Protein AF-A0A961IFR0-F1 (afdb_monomer)

Radius of gyration: 20.64 Å; Cα contacts (8 Å, |Δi|>4): 364; chains: 1; bounding box: 46×39×55 Å

Nearest PDB structures (foldseek):
  3oj0-assembly1_A  TM=7.636E-01  e=9.133E-06  Thermoplasma volcanium GSS1
  6n7l-assembly2_H  TM=7.480E-01  e=1.174E-04  Elizabethkingia anophelis NUHP1
  2gug-assembly2_D  TM=7.572E-01  e=4.634E-03  Pseudomonas sp. 101
  1leh-assembly1_A  TM=4.949E-01  e=3.835E-04  Lysinibacillus sphaericus
  5b37-assembly2_F-3  TM=4.802E-01  e=4.082E-04  Nostoc punctiforme NIES-2108

Mean predicted aligned error: 9.38 Å

pLDDT: mean 84.34, std 12.78, range [28.91, 97.44]

Foldseek 3Di:
DFQQKKKWKDQDPVLDDPDDPQWQWADDPRMIITIHGNVSDPDDQCVCPPSTDMAGGVRNLVVLLCQCCQVPPPLRRDNVSVVSLVVCLPLVNADPDPCNVVSVVSNVVSNVVSVVCCVPPVPPPQQSALLNVVLVLCVVFQEEEEEDLDPSCVVNLVSCCPPNHQYEYEEQDVVSQVVCCVVRVHHYDYNVPDQQPGQEYEYDDPDDCVVRVVRHPPRHHYHYPDPDDPPPD

Structure (mmCIF, N/CA/C/O backbone):
data_AF-A0A961IFR0-F1
#
_entry.id   AF-A0A961IFR0-F1
#
loop_
_atom_site.group_PDB
_atom_site.id
_atom_site.type_symbol
_atom_site.label_atom_id
_atom_site.label_alt_id
_atom_site.label_comp_id
_atom_site.label_asym_id
_atom_site.label_entity_id
_atom_site.label_seq_id
_atom_site.pdbx_PDB_ins_code
_atom_site.Cartn_x
_atom_site.Cartn_y
_atom_site.Cartn_z
_atom_site.occupancy
_atom_site.B_iso_or_equiv
_atom_site.auth_seq_id
_atom_site.auth_comp_id
_atom_site.auth_asym_id
_atom_site.auth_atom_id
_atom_site.pdbx_PDB_model_num
ATOM 1 N N . MET A 1 1 ? 3.689 8.335 -26.885 1.00 72.38 1 MET A N 1
ATOM 2 C CA . MET A 1 1 ? 4.773 8.774 -25.976 1.00 72.38 1 MET A CA 1
ATOM 3 C C . MET A 1 1 ? 5.411 7.601 -25.229 1.00 72.38 1 MET A C 1
ATOM 5 O O . MET A 1 1 ? 6.625 7.501 -25.233 1.00 72.38 1 MET A O 1
ATOM 9 N N . TRP A 1 2 ? 4.636 6.662 -24.676 1.00 91.19 2 TRP A N 1
ATOM 10 C CA . TRP A 1 2 ? 5.169 5.571 -23.841 1.00 91.19 2 TRP A CA 1
ATOM 11 C C . TRP A 1 2 ? 5.383 4.232 -24.560 1.00 91.19 2 TRP A C 1
ATOM 13 O O . TRP A 1 2 ? 5.274 3.193 -23.929 1.00 91.19 2 TRP A O 1
ATOM 23 N N . SER A 1 3 ? 5.670 4.214 -25.867 1.00 89.75 3 SER A N 1
ATOM 24 C CA . SER A 1 3 ? 5.766 2.968 -26.660 1.00 89.75 3 SER A CA 1
ATOM 25 C C . SER A 1 3 ? 6.850 1.998 -26.178 1.00 89.75 3 SER A C 1
ATOM 27 O O . SER A 1 3 ? 6.682 0.794 -26.324 1.00 89.75 3 SER A O 1
ATOM 29 N N . ASN A 1 4 ? 7.919 2.516 -25.568 1.00 92.19 4 ASN A N 1
ATOM 30 C CA . ASN A 1 4 ? 9.031 1.718 -25.042 1.00 92.19 4 ASN A CA 1
ATOM 31 C C . ASN A 1 4 ? 8.902 1.407 -23.545 1.00 92.19 4 ASN A C 1
ATOM 33 O O . ASN A 1 4 ? 9.792 0.776 -22.985 1.00 92.19 4 ASN A O 1
ATOM 37 N N . LEU A 1 5 ? 7.832 1.860 -22.885 1.00 95.38 5 LEU A N 1
ATOM 38 C CA . LEU A 1 5 ? 7.621 1.594 -21.466 1.00 95.38 5 LEU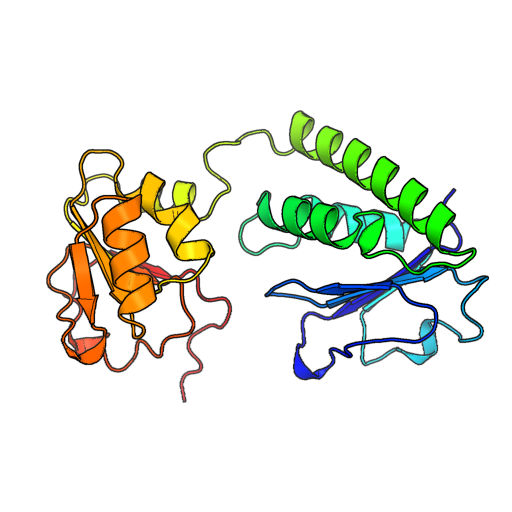 A CA 1
ATOM 39 C C . LEU A 1 5 ? 7.444 0.091 -21.247 1.00 95.38 5 LEU A C 1
ATOM 41 O O . LEU A 1 5 ? 6.673 -0.555 -21.956 1.00 95.38 5 LEU A O 1
ATOM 45 N N . VAL A 1 6 ? 8.124 -0.447 -20.245 1.00 95.69 6 VAL A N 1
ATOM 46 C CA . VAL A 1 6 ? 7.968 -1.832 -19.801 1.00 95.69 6 VAL A CA 1
ATOM 47 C C . VAL A 1 6 ? 7.603 -1.821 -18.329 1.00 95.69 6 VAL A C 1
ATOM 49 O O . VAL A 1 6 ? 8.242 -1.139 -17.530 1.00 95.69 6 VAL A O 1
ATOM 52 N N . VAL A 1 7 ? 6.590 -2.597 -17.969 1.00 96.62 7 VAL A N 1
ATOM 53 C CA . VAL A 1 7 ? 6.199 -2.829 -16.583 1.00 96.62 7 VAL A CA 1
ATOM 54 C C . VAL A 1 7 ? 6.175 -4.326 -16.337 1.00 96.62 7 VAL A C 1
ATOM 56 O O . VAL A 1 7 ? 5.464 -5.057 -17.025 1.00 96.62 7 VAL A O 1
ATOM 59 N N . LEU A 1 8 ? 6.950 -4.762 -15.349 1.00 95.38 8 LEU A N 1
ATOM 60 C CA . LEU A 1 8 ? 6.860 -6.107 -14.792 1.00 95.38 8 LEU A CA 1
ATOM 61 C C . LEU A 1 8 ? 6.091 -6.015 -13.478 1.00 95.38 8 LEU A C 1
ATOM 63 O O . LEU A 1 8 ? 6.411 -5.178 -12.631 1.00 95.38 8 LEU A O 1
ATOM 67 N N . HIS A 1 9 ? 5.079 -6.853 -13.316 1.00 95.19 9 HIS A N 1
ATOM 68 C CA . HIS A 1 9 ? 4.189 -6.844 -12.164 1.00 95.19 9 HIS A CA 1
ATOM 69 C C . HIS A 1 9 ? 4.056 -8.254 -11.592 1.00 95.19 9 HIS A C 1
ATOM 71 O O . HIS A 1 9 ? 3.911 -9.220 -12.336 1.00 95.19 9 HIS A O 1
ATOM 77 N N . THR A 1 10 ? 4.105 -8.374 -10.269 1.00 92.62 10 THR A N 1
ATOM 78 C CA . THR A 1 10 ? 3.731 -9.604 -9.567 1.00 92.62 10 THR A CA 1
ATOM 79 C C . THR A 1 10 ? 3.092 -9.268 -8.225 1.00 92.62 10 THR A C 1
ATOM 81 O O . THR A 1 10 ? 3.506 -8.318 -7.551 1.00 92.62 10 THR A O 1
ATOM 84 N N . GLU A 1 11 ? 2.083 -10.047 -7.851 1.00 88.94 11 GLU A N 1
ATOM 85 C CA . GLU A 1 11 ? 1.490 -10.047 -6.509 1.00 88.94 11 GLU A CA 1
ATOM 86 C C . GLU A 1 11 ? 2.123 -11.139 -5.624 1.00 88.94 11 GLU A C 1
ATOM 88 O O . GLU A 1 11 ? 2.024 -11.087 -4.401 1.00 88.94 11 GLU A O 1
ATOM 93 N N . ASP A 1 12 ? 2.876 -12.074 -6.219 1.00 84.50 12 ASP A N 1
ATOM 94 C CA . ASP A 1 12 ? 3.615 -13.102 -5.491 1.00 84.50 12 ASP A CA 1
ATOM 95 C C . ASP A 1 12 ? 4.907 -12.518 -4.895 1.00 84.50 12 ASP A C 1
ATOM 97 O O . ASP A 1 12 ? 5.885 -12.203 -5.586 1.00 84.50 12 ASP A O 1
ATOM 101 N N . LYS A 1 13 ? 4.927 -12.388 -3.567 1.00 78.31 13 LYS A N 1
ATOM 102 C CA . LYS A 1 13 ? 6.082 -11.872 -2.825 1.00 78.31 13 LYS A CA 1
ATOM 103 C C . LYS A 1 13 ? 7.311 -12.763 -2.915 1.00 78.31 13 LYS A C 1
ATOM 105 O O . LYS A 1 13 ? 8.416 -12.217 -2.906 1.00 78.31 13 LYS A O 1
ATOM 110 N N . SER A 1 14 ? 7.155 -14.076 -3.078 1.00 75.88 14 SER A N 1
ATOM 111 C CA . SER A 1 14 ? 8.287 -14.991 -3.277 1.00 75.88 14 SER A CA 1
ATOM 112 C C . SER A 1 14 ? 9.017 -14.712 -4.597 1.00 75.88 14 SER A C 1
ATOM 114 O O . SER A 1 14 ? 10.228 -14.900 -4.712 1.00 75.88 14 SER A O 1
ATOM 116 N N . GLN A 1 15 ? 8.296 -14.165 -5.577 1.00 77.00 15 GLN A N 1
ATOM 117 C CA . GLN A 1 15 ? 8.831 -13.793 -6.881 1.00 77.00 15 GLN A CA 1
ATOM 118 C C . GLN A 1 15 ? 9.413 -12.378 -6.905 1.00 77.00 15 GLN A C 1
ATOM 120 O O . GLN A 1 15 ? 10.069 -12.013 -7.885 1.00 77.00 15 GLN A O 1
ATOM 125 N N . SER A 1 16 ? 9.248 -11.590 -5.843 1.00 77.19 16 SER A N 1
ATOM 126 C CA . SER A 1 16 ? 9.824 -10.250 -5.765 1.00 77.19 16 SER A CA 1
ATOM 127 C C . SER A 1 16 ? 11.354 -10.280 -5.660 1.00 77.19 16 SER A C 1
ATOM 129 O O . SER A 1 16 ? 11.947 -11.103 -4.970 1.00 77.19 16 SER A O 1
ATOM 131 N N . VAL A 1 17 ? 12.010 -9.376 -6.384 1.00 78.56 17 VAL A N 1
ATOM 132 C CA . VAL A 1 17 ? 13.456 -9.113 -6.307 1.00 78.56 17 VAL A CA 1
ATOM 133 C C . VAL A 1 17 ? 13.670 -7.685 -5.807 1.00 78.56 17 VAL A C 1
ATOM 135 O O . VAL A 1 17 ? 12.925 -6.788 -6.197 1.00 78.56 17 VAL A O 1
ATOM 138 N N . GLY A 1 18 ? 14.669 -7.444 -4.956 1.00 77.06 18 GLY A N 1
ATOM 139 C CA . GLY A 1 18 ? 14.982 -6.087 -4.486 1.00 77.06 18 GLY A CA 1
ATOM 140 C C . GLY A 1 18 ? 15.341 -5.141 -5.637 1.00 77.06 18 GLY A C 1
ATOM 141 O O . GLY A 1 18 ? 14.668 -4.135 -5.851 1.00 77.06 18 GLY A O 1
ATOM 142 N N . GLU A 1 19 ? 16.348 -5.509 -6.427 1.00 82.88 19 GLU A N 1
ATOM 143 C CA . GLU A 1 19 ? 16.789 -4.745 -7.594 1.00 82.88 19 GLU A CA 1
ATOM 144 C C . GLU A 1 19 ? 16.796 -5.615 -8.847 1.00 82.88 19 GLU A C 1
ATOM 146 O O . GLU A 1 19 ? 17.193 -6.781 -8.819 1.00 82.88 19 GLU A O 1
ATOM 151 N N . LEU A 1 20 ? 16.364 -5.032 -9.963 1.00 85.88 20 LEU A N 1
ATOM 152 C CA . LEU A 1 20 ? 16.419 -5.663 -11.271 1.00 85.88 20 LEU A CA 1
ATOM 153 C C . LEU A 1 20 ? 17.171 -4.719 -12.221 1.00 85.88 20 LEU A C 1
ATOM 155 O O . LEU A 1 20 ? 16.694 -3.606 -12.445 1.00 85.88 20 LEU A O 1
ATOM 159 N N . PRO A 1 21 ? 18.336 -5.115 -12.770 1.00 83.88 21 PRO A N 1
ATOM 160 C CA . PRO A 1 21 ? 19.143 -4.233 -13.610 1.00 83.88 21 PRO A CA 1
ATOM 161 C C . PRO A 1 21 ? 18.346 -3.649 -14.781 1.00 83.88 21 PRO A C 1
ATOM 163 O O . PRO A 1 21 ? 17.689 -4.389 -15.512 1.00 83.88 21 PRO A O 1
ATOM 166 N N . GLY A 1 22 ? 18.408 -2.325 -14.949 1.00 85.88 22 GLY A N 1
ATOM 167 C CA . GLY A 1 22 ? 17.646 -1.589 -15.969 1.00 85.88 22 GLY A CA 1
ATOM 168 C C . GLY A 1 22 ? 16.206 -1.237 -15.570 1.00 85.88 22 GLY A C 1
ATOM 169 O O . GLY A 1 22 ? 15.515 -0.522 -16.293 1.00 85.88 22 GLY A O 1
ATOM 170 N N . TYR A 1 23 ? 15.742 -1.677 -14.399 1.00 91.38 23 TYR A N 1
ATOM 171 C CA . TYR A 1 23 ? 14.401 -1.376 -13.915 1.00 91.38 23 TYR A CA 1
ATOM 172 C C . TYR A 1 23 ? 14.424 -0.600 -12.604 1.00 91.38 23 TYR A C 1
ATOM 174 O O . TYR A 1 23 ? 15.201 -0.863 -11.689 1.00 91.38 23 TYR A O 1
ATOM 182 N N . PHE A 1 24 ? 13.480 0.324 -12.489 1.00 93.56 24 PHE A N 1
ATOM 183 C CA . PHE A 1 24 ? 13.162 1.010 -11.256 1.00 93.56 24 PHE A CA 1
ATOM 184 C C . PHE A 1 24 ? 12.094 0.230 -10.487 1.00 93.56 24 PHE A C 1
ATOM 186 O O . PHE A 1 24 ? 10.960 0.089 -10.948 1.00 93.56 24 PHE A O 1
ATOM 193 N N . ALA A 1 25 ? 12.462 -0.296 -9.319 1.00 93.50 25 ALA A N 1
ATOM 194 C CA . ALA A 1 25 ? 11.561 -1.077 -8.482 1.00 93.50 25 ALA A CA 1
ATOM 195 C C . ALA A 1 25 ? 10.696 -0.175 -7.591 1.00 93.50 25 ALA A C 1
ATOM 197 O O . ALA A 1 25 ? 11.203 0.722 -6.911 1.00 93.50 25 ALA A O 1
ATOM 198 N N . TRP A 1 26 ? 9.402 -0.468 -7.533 1.00 93.75 26 TRP A N 1
ATOM 199 C CA . TRP A 1 26 ? 8.438 0.086 -6.594 1.00 93.75 26 TRP A CA 1
ATOM 200 C C . TRP A 1 26 ? 7.612 -1.051 -5.990 1.00 93.75 26 TRP A C 1
ATOM 202 O O . TRP A 1 26 ? 7.035 -1.872 -6.699 1.00 93.75 26 TRP A O 1
ATOM 212 N N . GLN A 1 27 ? 7.568 -1.108 -4.663 1.00 89.69 27 GLN A N 1
ATOM 213 C CA . GLN A 1 27 ? 6.889 -2.165 -3.924 1.00 89.69 27 GLN A CA 1
ATOM 214 C C . GLN A 1 27 ? 5.818 -1.566 -3.014 1.00 89.69 27 GLN A C 1
ATOM 216 O O . GLN A 1 27 ? 5.978 -0.471 -2.475 1.00 89.69 27 GLN A O 1
ATOM 221 N N . THR A 1 28 ? 4.734 -2.313 -2.846 1.00 85.44 28 THR A N 1
ATOM 222 C CA . THR A 1 28 ? 3.664 -2.056 -1.868 1.00 85.44 28 THR A CA 1
ATOM 223 C C . THR A 1 28 ? 3.483 -3.306 -1.003 1.00 85.44 28 THR A C 1
ATOM 225 O O . THR A 1 28 ? 4.205 -4.283 -1.199 1.00 85.44 28 THR A O 1
ATOM 228 N N . CYS A 1 29 ? 2.516 -3.340 -0.085 1.00 75.75 29 CYS A N 1
ATOM 229 C CA . CYS A 1 29 ? 2.182 -4.568 0.648 1.00 75.75 29 CYS A CA 1
ATOM 230 C C . CYS A 1 29 ? 1.718 -5.699 -0.283 1.00 75.75 29 CYS A C 1
ATOM 232 O O . CYS A 1 29 ? 2.212 -6.812 -0.154 1.00 75.75 29 CYS A O 1
ATOM 234 N N . MET A 1 30 ? 0.907 -5.391 -1.297 1.00 78.31 30 MET A N 1
ATOM 235 C CA . MET A 1 30 ? 0.289 -6.403 -2.162 1.00 78.31 30 MET A CA 1
ATOM 236 C C . MET A 1 30 ? 1.146 -6.844 -3.351 1.00 78.31 30 MET A C 1
ATOM 238 O O . MET A 1 30 ? 0.946 -7.921 -3.893 1.00 78.31 30 MET A O 1
ATOM 242 N N . ARG A 1 31 ? 2.047 -5.984 -3.839 1.00 88.94 31 ARG A N 1
ATOM 243 C CA . ARG A 1 31 ? 2.678 -6.201 -5.153 1.00 88.94 31 ARG A CA 1
ATOM 244 C C . ARG A 1 31 ? 4.075 -5.621 -5.264 1.00 88.94 31 ARG A C 1
ATOM 246 O O . ARG A 1 31 ? 4.460 -4.745 -4.482 1.00 88.94 31 ARG A O 1
ATOM 253 N N . SER A 1 32 ? 4.784 -6.079 -6.282 1.00 93.50 32 SER A N 1
ATOM 254 C CA . SER A 1 32 ? 6.051 -5.525 -6.745 1.00 93.50 32 SER A CA 1
ATOM 255 C C . SER A 1 32 ? 5.919 -5.120 -8.208 1.00 93.50 32 SER A C 1
ATOM 257 O O . SER A 1 32 ? 5.425 -5.884 -9.038 1.00 93.50 32 SER A O 1
ATOM 259 N N . VAL A 1 33 ? 6.339 -3.894 -8.509 1.00 95.62 33 VAL A N 1
ATOM 260 C CA . VAL A 1 33 ? 6.262 -3.271 -9.829 1.00 95.62 33 VAL A CA 1
ATOM 261 C C . VAL A 1 33 ? 7.663 -2.836 -10.239 1.00 95.62 33 VAL A C 1
ATOM 263 O O . VAL A 1 33 ? 8.336 -2.120 -9.500 1.00 95.62 33 VAL A O 1
ATOM 266 N N . TYR A 1 34 ? 8.093 -3.229 -11.430 1.00 95.00 34 TYR A N 1
ATOM 267 C CA . TYR A 1 34 ? 9.380 -2.844 -12.001 1.00 95.00 34 TYR A CA 1
ATOM 268 C C . TYR A 1 34 ? 9.129 -2.056 -13.274 1.00 95.00 34 TYR A C 1
ATOM 270 O O . TYR A 1 34 ? 8.526 -2.568 -14.215 1.00 95.00 34 TYR A O 1
ATOM 278 N N . VAL A 1 35 ? 9.585 -0.810 -13.295 1.00 95.31 35 VAL A N 1
ATOM 279 C CA . VAL A 1 35 ? 9.386 0.123 -14.404 1.00 95.31 35 VAL A CA 1
ATOM 280 C C . VAL A 1 35 ? 10.683 0.241 -15.189 1.00 95.31 35 VAL A C 1
ATOM 282 O O . VAL A 1 35 ? 11.716 0.577 -14.621 1.00 95.31 35 VAL A O 1
ATOM 285 N N . GLY A 1 36 ? 10.636 -0.035 -16.486 1.00 93.38 36 GLY A N 1
ATOM 286 C CA . GLY A 1 36 ? 11.793 -0.022 -17.377 1.00 93.38 36 GLY A CA 1
ATOM 287 C C . GLY A 1 36 ? 11.497 0.664 -18.708 1.00 93.38 36 GLY A C 1
ATOM 288 O O . GLY A 1 36 ? 10.348 0.975 -19.027 1.00 93.38 36 GLY A O 1
ATOM 289 N N . ASP A 1 37 ? 12.544 0.853 -19.504 1.00 91.38 37 ASP A N 1
ATOM 290 C CA . ASP A 1 37 ? 12.449 1.289 -20.898 1.00 91.38 37 ASP A CA 1
ATOM 291 C C . ASP A 1 37 ? 13.131 0.246 -21.790 1.00 91.38 37 ASP A C 1
ATOM 293 O O . ASP A 1 37 ? 14.306 -0.068 -21.601 1.00 91.38 37 ASP A O 1
ATOM 297 N N . ALA A 1 38 ? 12.406 -0.287 -22.773 1.00 89.38 38 ALA A N 1
ATOM 298 C CA . ALA A 1 38 ? 12.889 -1.331 -23.676 1.00 89.38 38 ALA A CA 1
ATOM 299 C C . ALA A 1 38 ? 14.146 -0.932 -24.471 1.00 89.38 38 ALA A C 1
ATOM 301 O O . ALA A 1 38 ? 14.865 -1.803 -24.943 1.00 89.38 38 ALA A O 1
ATOM 302 N N . ARG A 1 39 ? 14.429 0.369 -24.624 1.00 86.44 39 ARG A N 1
ATOM 303 C CA . ARG A 1 39 ? 15.643 0.866 -25.297 1.00 86.44 39 ARG A CA 1
ATOM 304 C C . ARG A 1 39 ? 16.868 0.842 -24.390 1.00 86.44 39 ARG A C 1
ATOM 306 O O . ARG A 1 39 ? 17.989 0.803 -24.883 1.00 86.44 39 ARG A O 1
ATOM 313 N N . LEU A 1 40 ? 16.647 0.949 -23.082 1.00 81.94 40 LEU A N 1
ATOM 314 C CA . LEU A 1 40 ? 17.700 0.957 -22.065 1.00 81.94 40 LEU A CA 1
ATOM 315 C C . LEU A 1 40 ? 17.962 -0.454 -21.534 1.00 81.94 40 LEU A C 1
ATOM 317 O O . LEU A 1 40 ? 19.064 -0.769 -21.091 1.00 81.94 40 LEU A O 1
ATOM 321 N N . ASN A 1 41 ? 16.950 -1.313 -21.616 1.00 73.50 41 ASN A N 1
ATOM 322 C CA . ASN A 1 41 ? 17.026 -2.689 -21.172 1.00 73.50 41 ASN A CA 1
ATOM 323 C C . ASN A 1 41 ? 17.581 -3.556 -22.299 1.00 73.50 41 ASN A C 1
ATOM 325 O O . ASN A 1 41 ? 16.881 -3.880 -23.249 1.00 73.50 41 ASN A O 1
ATOM 329 N N . GLY A 1 42 ? 18.833 -3.997 -22.165 1.00 69.06 42 GLY A N 1
ATOM 330 C CA . GLY A 1 42 ? 19.457 -4.956 -23.090 1.00 69.06 42 GLY A CA 1
ATOM 331 C C . GLY A 1 42 ? 18.879 -6.379 -23.028 1.00 69.06 42 GLY A C 1
ATOM 332 O O . GLY A 1 42 ? 19.484 -7.301 -23.564 1.00 69.06 42 GLY A O 1
ATOM 333 N N . LYS A 1 43 ? 17.749 -6.577 -22.339 1.00 73.81 43 LYS A N 1
ATOM 334 C CA . LYS A 1 43 ? 17.058 -7.862 -22.177 1.00 73.81 43 LYS A CA 1
ATOM 335 C C . LYS A 1 43 ? 15.671 -7.789 -22.786 1.00 73.81 43 LYS A C 1
ATOM 337 O O . LYS A 1 43 ? 15.007 -6.753 -22.703 1.00 73.81 43 LYS A O 1
ATOM 342 N N . ASN A 1 44 ? 15.212 -8.905 -23.341 1.00 82.94 44 ASN A N 1
ATOM 343 C CA . ASN A 1 44 ? 13.852 -8.994 -23.833 1.00 82.94 44 ASN A CA 1
ATOM 344 C C . ASN A 1 44 ? 12.907 -9.053 -22.616 1.00 82.94 44 ASN A C 1
ATOM 346 O O . ASN A 1 44 ? 13.081 -9.915 -21.756 1.00 82.94 44 ASN A O 1
ATOM 350 N N . PRO A 1 45 ? 11.895 -8.174 -22.497 1.00 83.25 45 PRO A N 1
ATOM 351 C CA . PRO A 1 45 ? 10.969 -8.216 -21.366 1.00 83.25 45 PRO A CA 1
ATOM 352 C C . PRO A 1 45 ? 10.257 -9.570 -21.221 1.00 83.25 45 PRO A C 1
ATOM 354 O O . PRO A 1 45 ? 9.868 -9.934 -20.114 1.00 83.25 45 PRO A O 1
ATOM 357 N N . TYR A 1 46 ? 10.127 -10.342 -22.304 1.00 85.56 46 TYR A N 1
ATOM 358 C CA . TYR A 1 46 ? 9.552 -11.688 -22.283 1.00 85.56 46 TYR A CA 1
ATOM 359 C C . TYR A 1 46 ? 10.453 -12.759 -21.655 1.00 85.56 46 TYR A C 1
ATOM 361 O O . TYR A 1 46 ? 9.950 -13.834 -21.339 1.00 85.56 46 TYR A O 1
ATOM 369 N N . ASP A 1 47 ? 11.723 -12.460 -21.367 1.00 86.44 47 ASP A N 1
ATOM 370 C CA . ASP A 1 47 ? 12.615 -13.349 -20.604 1.00 86.44 47 ASP A CA 1
ATOM 371 C C . ASP A 1 47 ? 12.124 -13.545 -19.157 1.00 86.44 47 ASP A C 1
ATOM 373 O O . ASP A 1 47 ? 12.483 -14.502 -18.478 1.00 86.44 47 ASP A O 1
ATOM 377 N N . PHE A 1 48 ? 11.266 -12.639 -18.685 1.00 85.69 48 PHE A N 1
ATOM 378 C CA . PHE A 1 48 ? 10.653 -12.660 -17.359 1.00 85.69 48 PHE A CA 1
ATOM 379 C C . PHE A 1 48 ? 9.307 -13.403 -17.316 1.00 85.69 48 PHE A C 1
ATOM 381 O O . PHE A 1 48 ? 8.645 -13.444 -16.271 1.00 85.69 48 PHE A O 1
ATOM 388 N N . LYS A 1 49 ? 8.876 -13.979 -18.445 1.00 84.88 49 LYS A N 1
ATOM 389 C CA . LYS A 1 49 ? 7.589 -14.667 -18.565 1.00 84.88 49 LYS A CA 1
ATOM 390 C C . LYS A 1 49 ? 7.540 -15.875 -17.626 1.00 84.88 49 LYS A C 1
ATOM 392 O O . LYS A 1 49 ? 8.489 -16.642 -17.531 1.00 84.88 49 LYS A O 1
ATOM 397 N N . GLY A 1 50 ? 6.416 -16.034 -16.929 1.00 84.06 50 GLY A N 1
ATOM 398 C CA . GLY A 1 50 ? 6.217 -17.083 -15.921 1.00 84.06 50 GLY A CA 1
ATOM 399 C C . GLY A 1 50 ? 6.548 -16.649 -14.490 1.00 84.06 50 GLY A C 1
ATOM 400 O O . GLY A 1 50 ? 6.052 -17.267 -13.558 1.00 84.06 50 GLY A O 1
ATOM 401 N N . ARG A 1 51 ? 7.307 -15.557 -14.313 1.00 86.94 51 ARG A N 1
ATOM 402 C CA . ARG A 1 51 ? 7.553 -14.920 -13.006 1.00 86.94 51 ARG A CA 1
ATOM 403 C C . ARG A 1 51 ? 6.853 -13.569 -12.854 1.00 86.94 51 ARG A C 1
ATOM 405 O O . ARG A 1 51 ? 6.606 -13.106 -11.750 1.00 86.94 51 ARG A O 1
ATOM 412 N N . PHE A 1 52 ? 6.572 -12.893 -13.959 1.00 92.56 52 PHE A N 1
ATOM 413 C CA . PHE A 1 52 ? 5.914 -11.595 -13.924 1.00 92.56 52 PHE A CA 1
ATOM 414 C C . PHE A 1 52 ? 4.834 -11.513 -14.993 1.00 92.56 52 PHE A C 1
ATOM 416 O O . PHE A 1 52 ? 4.977 -12.050 -16.096 1.00 92.56 52 PHE A O 1
ATOM 423 N N . GLU A 1 53 ? 3.778 -10.774 -14.680 1.00 94.44 53 GLU A N 1
ATOM 424 C CA . GLU A 1 53 ? 2.933 -10.172 -15.696 1.00 94.44 53 GLU A CA 1
ATOM 425 C C . GLU A 1 53 ? 3.728 -9.070 -16.394 1.00 94.44 53 GLU A C 1
ATOM 427 O O . GLU A 1 53 ? 4.307 -8.193 -15.747 1.00 94.44 53 GLU A O 1
ATOM 432 N N . ILE A 1 54 ? 3.757 -9.120 -17.722 1.00 95.56 54 ILE A N 1
ATOM 433 C CA . ILE A 1 54 ? 4.541 -8.200 -18.539 1.00 95.56 54 ILE A CA 1
ATOM 434 C C . ILE A 1 54 ? 3.584 -7.307 -19.310 1.00 95.56 54 ILE A C 1
ATOM 436 O O . ILE A 1 54 ? 2.766 -7.780 -20.099 1.00 95.56 54 ILE A O 1
ATOM 440 N N . TYR A 1 55 ? 3.738 -6.003 -19.122 1.00 96.25 55 TYR A N 1
ATOM 441 C CA . TYR A 1 55 ? 3.026 -4.988 -19.876 1.00 96.25 55 TYR A CA 1
ATOM 442 C C . TYR A 1 55 ? 4.033 -4.135 -20.638 1.00 96.25 55 TYR A C 1
ATOM 444 O O . TYR A 1 55 ? 5.066 -3.737 -20.096 1.00 96.25 55 TYR A O 1
ATOM 452 N N . THR A 1 56 ? 3.723 -3.814 -21.892 1.00 95.50 56 THR A N 1
ATOM 453 C CA . THR A 1 56 ? 4.579 -2.982 -22.745 1.00 95.50 56 THR A CA 1
ATOM 454 C C . THR A 1 56 ? 3.803 -1.824 -23.354 1.00 95.50 56 THR A C 1
ATOM 456 O O . THR A 1 56 ? 2.589 -1.896 -23.567 1.00 95.50 56 THR A O 1
ATOM 459 N N . GLY A 1 57 ? 4.504 -0.745 -23.675 1.00 95.44 57 GLY A N 1
ATOM 460 C CA . GLY A 1 57 ? 3.945 0.379 -24.399 1.00 95.44 57 GLY A CA 1
ATOM 461 C C . GLY A 1 57 ? 2.793 1.054 -23.651 1.00 95.44 57 GLY A C 1
ATOM 462 O O . GLY A 1 57 ? 2.834 1.304 -22.446 1.00 95.44 57 GLY A O 1
ATOM 463 N N . TYR A 1 58 ? 1.704 1.296 -24.380 1.00 95.00 58 TYR A N 1
ATOM 464 C CA . TYR A 1 58 ? 0.480 1.852 -23.807 1.00 95.00 58 TYR A CA 1
ATOM 465 C C . TYR A 1 58 ? -0.154 0.941 -22.743 1.00 95.00 58 TYR A C 1
ATOM 467 O O . TYR A 1 58 ? -0.685 1.440 -21.753 1.00 95.00 58 TYR A O 1
ATOM 475 N N . ALA A 1 59 ? -0.057 -0.385 -22.894 1.00 96.50 59 ALA A N 1
ATOM 476 C CA . ALA A 1 59 ? -0.585 -1.317 -21.900 1.00 96.50 59 ALA A CA 1
ATOM 477 C C . ALA A 1 59 ? 0.161 -1.200 -20.562 1.00 96.50 59 ALA A C 1
ATOM 479 O O . ALA A 1 59 ? -0.466 -1.300 -19.512 1.00 96.50 59 ALA A O 1
ATOM 480 N N . ALA A 1 60 ? 1.469 -0.919 -20.595 1.00 97.38 60 ALA A N 1
ATOM 481 C CA . ALA A 1 60 ? 2.265 -0.660 -19.396 1.00 97.38 60 ALA A CA 1
ATOM 482 C C . ALA A 1 60 ? 1.823 0.621 -18.686 1.00 97.38 60 ALA A C 1
ATOM 484 O O . ALA A 1 60 ? 1.621 0.632 -17.473 1.00 97.38 60 ALA A O 1
ATOM 485 N N . TYR A 1 61 ? 1.607 1.688 -19.457 1.00 97.44 61 TYR A N 1
ATOM 486 C CA . TYR A 1 61 ? 1.130 2.959 -18.921 1.00 97.44 61 TYR A CA 1
ATOM 487 C C . TYR A 1 61 ? -0.251 2.808 -18.272 1.00 97.44 61 TYR A C 1
ATOM 489 O O . TYR A 1 61 ? -0.468 3.244 -17.141 1.00 97.44 61 TYR A O 1
ATOM 497 N N . ARG A 1 62 ? -1.167 2.115 -18.960 1.00 96.44 62 ARG A N 1
ATOM 498 C CA . ARG A 1 62 ? -2.501 1.801 -18.442 1.00 96.44 62 ARG A CA 1
ATOM 499 C C . ARG A 1 62 ? -2.427 0.963 -17.165 1.00 96.44 62 ARG A C 1
ATOM 501 O O . ARG A 1 62 ? -3.091 1.307 -16.197 1.00 96.44 62 ARG A O 1
ATOM 508 N N . ALA A 1 63 ? -1.598 -0.082 -17.133 1.00 96.62 63 ALA A N 1
ATOM 509 C CA . ALA A 1 63 ? -1.426 -0.916 -15.945 1.00 96.62 63 ALA A CA 1
ATOM 510 C C . ALA A 1 63 ? -0.949 -0.092 -14.737 1.00 96.62 63 ALA A C 1
ATOM 512 O O . ALA A 1 63 ? -1.496 -0.235 -13.645 1.00 96.62 63 ALA A O 1
ATOM 513 N N . LEU A 1 64 ? 0.002 0.831 -14.929 1.00 97.31 64 LEU A N 1
ATOM 514 C CA . LEU A 1 64 ? 0.421 1.748 -13.865 1.00 97.31 64 LEU A CA 1
ATOM 515 C C . LEU A 1 64 ? -0.730 2.638 -13.400 1.00 97.31 64 LEU A C 1
ATOM 517 O O . LEU A 1 64 ? -0.937 2.737 -12.194 1.00 97.31 64 LEU A O 1
ATOM 521 N N . LEU A 1 65 ? -1.504 3.233 -14.315 1.00 96.44 65 LEU A N 1
ATOM 522 C CA . LEU A 1 65 ? -2.685 4.025 -13.956 1.00 96.44 65 LEU A CA 1
ATOM 523 C C . LEU A 1 65 ? -3.704 3.214 -13.155 1.00 96.44 65 LEU A C 1
ATOM 525 O O . LEU A 1 65 ? -4.196 3.698 -12.138 1.00 96.44 65 LEU A O 1
ATOM 529 N N . GLU A 1 66 ? -4.002 1.985 -13.574 1.00 94.38 66 GLU A N 1
ATOM 530 C CA . GLU A 1 66 ? -4.919 1.084 -12.870 1.00 94.38 66 GLU A CA 1
ATOM 531 C C . GLU A 1 66 ? -4.436 0.773 -11.446 1.00 94.38 66 GLU A C 1
ATOM 533 O O . GLU A 1 66 ? -5.231 0.779 -10.504 1.00 94.38 66 GLU A O 1
ATOM 538 N N . ILE A 1 67 ? -3.129 0.572 -11.264 1.00 94.31 67 ILE A N 1
ATOM 539 C CA . ILE A 1 67 ? -2.529 0.354 -9.946 1.00 94.31 67 ILE A CA 1
ATOM 540 C C . ILE A 1 67 ? -2.605 1.635 -9.102 1.00 94.31 67 ILE A C 1
ATOM 542 O O . ILE A 1 67 ? -3.195 1.623 -8.024 1.00 94.31 67 ILE A O 1
ATOM 546 N N . ILE A 1 68 ? -2.050 2.758 -9.570 1.00 94.62 68 ILE A N 1
ATOM 547 C CA . ILE A 1 68 ? -1.923 3.979 -8.750 1.00 94.62 68 ILE A CA 1
ATOM 548 C C . ILE A 1 68 ? -3.257 4.683 -8.489 1.00 94.62 68 ILE A C 1
ATOM 550 O O . ILE A 1 68 ? -3.353 5.489 -7.566 1.00 94.62 68 ILE A O 1
ATOM 554 N N . SER A 1 69 ? -4.285 4.421 -9.295 1.00 91.06 69 SER A N 1
ATOM 555 C CA . SER A 1 69 ? -5.645 4.908 -9.037 1.00 91.06 69 SER A CA 1
ATOM 556 C C . SER A 1 69 ? -6.389 4.074 -7.991 1.00 91.06 69 SER A C 1
ATOM 558 O O . SER A 1 69 ? -7.451 4.503 -7.538 1.00 91.06 69 SER A O 1
ATOM 560 N N . GLY A 1 70 ? -5.826 2.933 -7.577 1.00 88.31 70 GLY A N 1
ATOM 561 C CA . GLY A 1 70 ? -6.438 1.997 -6.640 1.00 88.31 70 GLY A CA 1
ATOM 562 C C . GLY A 1 70 ? -7.470 1.073 -7.290 1.00 88.31 70 GLY A C 1
ATOM 563 O O . GLY A 1 70 ? -8.250 0.451 -6.577 1.00 88.31 70 GLY A O 1
ATOM 564 N N . MET A 1 71 ? -7.524 0.972 -8.625 1.00 88.75 71 MET A N 1
ATOM 565 C CA . MET A 1 71 ? -8.472 0.076 -9.310 1.00 88.75 71 MET A CA 1
ATOM 566 C C . MET A 1 71 ? -8.078 -1.397 -9.187 1.00 88.75 71 MET A C 1
ATOM 568 O O . MET A 1 71 ? -8.944 -2.263 -9.226 1.00 88.75 71 MET A O 1
ATOM 572 N N . ARG A 1 72 ? -6.783 -1.682 -9.004 1.00 86.56 72 ARG A N 1
ATOM 573 C CA . ARG A 1 72 ? -6.272 -3.036 -8.725 1.00 86.56 72 ARG A CA 1
ATOM 574 C C . ARG A 1 72 ? -6.082 -3.328 -7.234 1.00 86.56 72 ARG A C 1
ATOM 576 O O . ARG A 1 72 ? -5.483 -4.338 -6.881 1.00 86.56 72 ARG A O 1
ATOM 583 N N . SER A 1 73 ? -6.551 -2.446 -6.359 1.00 82.31 73 SER A N 1
ATOM 584 C CA . SER A 1 73 ? -6.496 -2.634 -4.909 1.00 82.31 73 SER A CA 1
ATOM 585 C C . SER A 1 73 ? -7.704 -3.410 -4.397 1.00 82.31 73 SER A C 1
ATOM 587 O O . SER A 1 73 ? -8.792 -3.299 -4.960 1.00 82.31 73 SER A O 1
ATOM 589 N N . ARG A 1 74 ? -7.547 -4.134 -3.278 1.00 76.38 74 ARG A N 1
ATOM 590 C CA . ARG A 1 74 ? -8.684 -4.775 -2.588 1.00 76.38 74 ARG A CA 1
ATOM 591 C C . ARG A 1 74 ? -9.741 -3.759 -2.183 1.00 76.38 74 ARG A C 1
ATOM 593 O O . ARG A 1 74 ? -10.934 -3.981 -2.377 1.00 76.38 74 ARG A O 1
ATOM 600 N N . LEU A 1 75 ? -9.292 -2.622 -1.653 1.00 77.69 75 LEU A N 1
ATOM 601 C CA . LEU A 1 75 ? -10.149 -1.468 -1.474 1.00 77.69 75 LEU A CA 1
ATOM 602 C C . LEU A 1 75 ? -10.130 -0.621 -2.744 1.00 77.69 75 LEU A C 1
ATOM 604 O O . LEU A 1 75 ? -9.220 0.180 -2.970 1.00 77.69 75 LEU A O 1
ATOM 608 N N . PHE A 1 76 ? -11.156 -0.817 -3.568 1.00 79.44 76 PHE A N 1
ATOM 609 C CA . PHE A 1 76 ? -11.294 -0.114 -4.833 1.00 79.44 76 PHE A CA 1
ATOM 610 C C . PHE A 1 76 ? -11.240 1.409 -4.638 1.00 79.44 76 PHE A C 1
ATOM 612 O O . PHE A 1 76 ? -12.032 1.988 -3.888 1.00 79.44 76 PHE A O 1
ATOM 619 N N . GLY A 1 77 ? -10.307 2.056 -5.335 1.00 76.06 77 GLY A N 1
ATOM 620 C CA . GLY A 1 77 ? -10.129 3.506 -5.309 1.00 76.06 77 GLY A CA 1
ATOM 621 C C . GLY A 1 77 ? -9.347 4.043 -4.105 1.00 76.06 77 GLY A C 1
ATOM 622 O O . GLY A 1 77 ? -9.354 5.261 -3.882 1.00 76.06 77 GLY A O 1
ATOM 623 N N . GLU A 1 78 ? -8.642 3.198 -3.345 1.00 81.25 78 GLU A N 1
ATOM 624 C CA . GLU A 1 78 ? -7.820 3.669 -2.226 1.00 81.25 78 GLU A CA 1
ATOM 625 C C . GLU A 1 78 ? -6.755 4.697 -2.653 1.00 81.25 78 GLU A C 1
ATOM 627 O O . GLU A 1 78 ? -6.244 4.698 -3.774 1.00 81.25 78 GLU A O 1
ATOM 632 N N . THR A 1 79 ? -6.419 5.618 -1.748 1.00 82.31 79 THR A N 1
ATOM 633 C CA . THR A 1 79 ? -5.438 6.688 -2.006 1.00 82.31 79 THR A CA 1
ATOM 634 C C . THR A 1 79 ? -4.011 6.310 -1.637 1.00 82.31 79 THR A C 1
ATOM 636 O O . THR A 1 79 ? -3.077 7.027 -1.997 1.00 82.31 79 THR A O 1
ATOM 639 N N . GLU A 1 80 ? -3.838 5.228 -0.881 1.00 83.81 80 GLU A N 1
ATOM 640 C CA . GLU A 1 80 ? -2.555 4.867 -0.288 1.00 83.81 80 GLU A CA 1
ATOM 641 C C . GLU A 1 80 ? -1.520 4.492 -1.346 1.00 83.81 80 GLU A C 1
ATOM 643 O O . GLU A 1 80 ? -0.379 4.949 -1.296 1.00 83.81 80 GLU A O 1
ATOM 648 N N . VAL A 1 81 ? -1.945 3.742 -2.360 1.00 89.00 81 VAL A N 1
ATOM 649 C CA . VAL A 1 81 ? -1.073 3.315 -3.456 1.00 89.00 81 VAL A CA 1
ATOM 650 C C . VAL A 1 81 ? -0.494 4.522 -4.203 1.00 89.00 81 VAL A C 1
ATOM 652 O O . VAL A 1 81 ? 0.701 4.550 -4.493 1.00 89.00 81 VAL A O 1
ATOM 655 N N . LEU A 1 82 ? -1.293 5.572 -4.440 1.00 91.25 82 LEU A N 1
ATOM 656 C CA . LEU A 1 82 ? -0.804 6.819 -5.041 1.00 91.25 82 LEU A CA 1
ATOM 657 C C . LEU A 1 82 ? 0.216 7.537 -4.146 1.00 91.25 82 LEU A C 1
ATOM 659 O O . LEU A 1 82 ? 1.169 8.128 -4.656 1.00 91.25 82 LEU A O 1
ATOM 663 N N . ALA A 1 83 ? 0.009 7.535 -2.827 1.00 89.44 83 ALA A N 1
ATOM 664 C CA . ALA A 1 83 ? 0.938 8.158 -1.887 1.00 89.44 83 ALA A CA 1
ATOM 665 C C . ALA A 1 83 ? 2.290 7.427 -1.881 1.00 89.44 83 ALA A C 1
ATOM 667 O O . ALA A 1 83 ? 3.329 8.069 -2.024 1.00 89.44 83 ALA A O 1
ATOM 668 N N . GLN A 1 84 ? 2.268 6.093 -1.822 1.00 90.69 84 GLN A N 1
ATOM 669 C CA . GLN A 1 84 ? 3.467 5.251 -1.896 1.00 90.69 84 GLN A CA 1
ATOM 670 C C . GLN A 1 84 ? 4.198 5.408 -3.234 1.00 90.69 84 GLN A C 1
ATOM 672 O O . GLN A 1 84 ? 5.425 5.488 -3.259 1.00 90.69 84 GLN A O 1
ATOM 677 N N . PHE A 1 85 ? 3.454 5.507 -4.340 1.00 94.75 85 PHE A N 1
ATOM 678 C CA . PHE A 1 85 ? 4.019 5.770 -5.663 1.00 94.75 85 PHE A CA 1
ATOM 679 C C . PHE A 1 85 ? 4.784 7.099 -5.698 1.00 94.75 85 PHE A C 1
ATOM 681 O O . PHE A 1 85 ? 5.957 7.126 -6.062 1.00 94.75 85 PHE A O 1
ATOM 688 N N . LYS A 1 86 ? 4.153 8.198 -5.261 1.00 94.31 86 LYS A N 1
ATOM 689 C CA . LYS A 1 86 ? 4.793 9.525 -5.217 1.00 94.31 86 LYS A CA 1
ATOM 690 C C . LYS A 1 86 ? 6.034 9.537 -4.338 1.00 94.31 86 LYS A C 1
ATOM 692 O O . LYS A 1 86 ? 7.039 10.127 -4.716 1.00 94.31 86 LYS A O 1
ATOM 697 N N . GLU A 1 87 ? 5.964 8.892 -3.175 1.00 92.75 87 GLU A N 1
ATOM 698 C CA . GLU A 1 87 ? 7.102 8.789 -2.264 1.00 92.75 87 GLU A CA 1
ATOM 699 C C . GLU A 1 87 ? 8.272 8.072 -2.936 1.00 92.75 87 GLU A C 1
ATOM 701 O O . GLU A 1 87 ? 9.400 8.568 -2.940 1.00 92.75 87 GLU A O 1
ATOM 706 N N . ARG A 1 88 ? 8.000 6.933 -3.581 1.00 93.38 88 ARG A N 1
ATOM 707 C CA . ARG A 1 88 ? 9.036 6.156 -4.257 1.00 93.38 88 ARG A CA 1
ATOM 708 C C . ARG A 1 88 ? 9.653 6.911 -5.433 1.00 93.38 88 ARG A C 1
ATOM 710 O O . ARG A 1 88 ? 10.859 6.819 -5.611 1.00 93.38 88 ARG A O 1
ATOM 717 N N . PHE A 1 89 ? 8.872 7.683 -6.182 1.00 93.81 89 PHE A N 1
ATOM 718 C CA . PHE A 1 89 ? 9.339 8.444 -7.348 1.00 93.81 89 PHE A CA 1
ATOM 719 C C . PHE A 1 89 ? 9.930 9.825 -7.021 1.00 93.81 89 PHE A C 1
ATOM 721 O O . PHE A 1 89 ? 10.254 10.588 -7.933 1.00 93.81 89 PHE A O 1
ATOM 728 N N . LYS A 1 90 ? 10.124 10.163 -5.739 1.00 92.12 90 LYS A N 1
ATOM 729 C CA . LYS A 1 90 ? 10.863 11.374 -5.364 1.00 92.12 90 LYS A CA 1
ATOM 730 C C . LYS A 1 90 ? 12.260 11.378 -5.979 1.00 92.12 90 LYS A C 1
ATOM 732 O O . LYS A 1 90 ? 12.952 10.367 -5.987 1.00 92.12 90 LYS A O 1
ATOM 737 N N . ALA A 1 91 ? 12.702 12.562 -6.394 1.00 84.94 91 ALA A N 1
ATOM 738 C CA . ALA A 1 91 ? 13.995 12.814 -7.028 1.00 84.94 91 ALA A CA 1
ATOM 739 C C . ALA A 1 91 ? 15.213 12.205 -6.306 1.00 84.94 91 ALA A C 1
ATOM 741 O O . ALA A 1 91 ? 16.179 11.855 -6.979 1.00 84.94 91 ALA A O 1
ATOM 742 N N . THR A 1 92 ? 15.166 12.094 -4.974 1.00 87.25 92 THR A N 1
ATOM 743 C CA . THR A 1 92 ? 16.213 11.505 -4.118 1.00 87.25 92 THR A CA 1
ATOM 744 C C . THR A 1 92 ? 16.306 9.984 -4.217 1.00 87.25 92 THR A C 1
ATOM 746 O O . THR A 1 92 ? 17.336 9.416 -3.882 1.00 87.25 92 THR A O 1
ATOM 749 N N . ASN A 1 93 ? 15.231 9.327 -4.651 1.00 88.56 93 ASN A N 1
ATOM 750 C CA . ASN A 1 93 ? 15.126 7.873 -4.756 1.00 88.56 93 ASN A CA 1
ATOM 751 C C . ASN A 1 93 ? 15.382 7.375 -6.184 1.00 88.56 93 ASN A C 1
ATOM 753 O O . ASN A 1 93 ? 15.485 6.169 -6.401 1.00 88.56 93 ASN A O 1
ATOM 757 N N . LEU A 1 94 ? 15.425 8.284 -7.162 1.00 89.94 94 LEU A N 1
ATOM 758 C CA . LEU A 1 94 ? 15.622 7.939 -8.564 1.00 89.94 94 LEU A CA 1
ATOM 759 C C . LEU A 1 94 ? 17.106 7.683 -8.857 1.00 89.94 94 LEU A C 1
ATOM 761 O O . LEU A 1 94 ? 17.960 8.380 -8.308 1.00 89.94 94 LEU A O 1
ATOM 765 N N . PRO A 1 95 ? 17.422 6.736 -9.756 1.00 86.88 95 PRO A N 1
ATOM 766 C CA . PRO A 1 95 ? 18.801 6.456 -10.135 1.00 86.88 95 PRO A CA 1
ATOM 767 C C . PRO A 1 95 ? 19.429 7.674 -10.815 1.00 86.88 95 PRO A C 1
ATOM 769 O O . PRO A 1 95 ? 18.785 8.303 -11.655 1.00 86.88 95 PRO A O 1
ATOM 772 N N . ASP A 1 96 ? 20.693 7.973 -10.519 1.00 85.44 96 ASP A N 1
ATOM 773 C CA . ASP A 1 96 ? 21.435 9.066 -11.162 1.00 85.44 96 ASP A CA 1
ATOM 774 C C . ASP A 1 96 ? 21.970 8.640 -12.539 1.00 85.44 96 ASP A C 1
ATOM 776 O O . ASP A 1 96 ? 23.146 8.357 -12.744 1.00 85.44 96 ASP A O 1
ATOM 780 N N . THR A 1 97 ? 21.047 8.463 -13.484 1.00 86.06 97 THR A N 1
ATOM 781 C CA . THR A 1 97 ? 21.323 7.964 -14.839 1.00 86.06 97 THR A CA 1
ATOM 782 C C . THR A 1 97 ? 20.449 8.686 -15.864 1.00 86.06 97 THR A C 1
ATOM 784 O O . THR A 1 97 ? 19.491 9.374 -15.506 1.00 86.06 97 THR A O 1
ATOM 787 N N . ALA A 1 98 ? 20.692 8.469 -17.161 1.00 81.56 98 ALA A N 1
ATOM 788 C CA . ALA A 1 98 ? 19.821 8.975 -18.231 1.00 81.56 98 ALA A CA 1
ATOM 789 C C . ALA A 1 98 ? 18.349 8.521 -18.091 1.00 81.56 98 ALA A C 1
ATOM 791 O O . ALA A 1 98 ? 17.437 9.185 -18.585 1.00 81.56 98 ALA A O 1
ATOM 792 N N . PHE A 1 99 ? 18.097 7.428 -17.362 1.00 88.38 99 PHE A N 1
ATOM 793 C CA . PHE A 1 99 ? 16.752 6.942 -17.060 1.00 88.38 99 PHE A CA 1
ATOM 794 C C . PHE A 1 99 ? 15.981 7.861 -16.096 1.00 88.38 99 PHE A C 1
ATOM 796 O O . PHE A 1 99 ? 14.750 7.877 -16.098 1.00 88.38 99 PHE A O 1
ATOM 803 N N . ARG A 1 100 ? 16.681 8.690 -15.311 1.00 91.19 100 ARG A N 1
ATOM 804 C CA . ARG A 1 100 ? 16.088 9.602 -14.324 1.00 91.19 100 ARG A CA 1
ATOM 805 C C . ARG A 1 100 ? 15.070 10.555 -14.935 1.00 91.19 100 ARG A C 1
ATOM 807 O O . ARG A 1 100 ? 13.960 10.676 -14.428 1.00 91.19 100 ARG A O 1
ATOM 814 N N . ALA A 1 101 ? 15.447 11.226 -16.022 1.00 90.19 101 ALA A N 1
ATOM 815 C CA . ALA A 1 101 ? 14.583 12.201 -16.684 1.00 90.19 101 ALA A CA 1
ATOM 816 C C . ALA A 1 101 ? 13.307 11.535 -17.224 1.00 90.19 101 ALA A C 1
ATOM 818 O O . ALA A 1 101 ? 12.213 12.079 -17.082 1.00 90.19 101 ALA A O 1
ATOM 819 N N . TYR A 1 102 ? 13.445 10.318 -17.759 1.00 91.06 102 TYR A N 1
ATOM 820 C CA . TYR A 1 102 ? 12.321 9.509 -18.220 1.00 91.06 102 TYR A CA 1
ATOM 821 C C . TYR A 1 102 ? 11.357 9.156 -17.076 1.00 91.06 102 TYR A C 1
ATOM 823 O O . TYR A 1 102 ? 10.147 9.325 -17.222 1.00 91.06 102 TYR A O 1
ATOM 831 N N . LEU A 1 103 ? 11.879 8.726 -15.921 1.00 93.81 103 LEU A N 1
ATOM 832 C CA . LEU A 1 103 ? 11.065 8.394 -14.746 1.00 93.81 103 LEU A CA 1
ATOM 833 C C . LEU A 1 103 ? 10.338 9.612 -14.163 1.00 93.81 103 LEU A C 1
ATOM 835 O O . LEU A 1 103 ? 9.186 9.477 -13.757 1.00 93.81 103 LEU A O 1
ATOM 839 N N . ILE A 1 104 ? 10.973 10.790 -14.151 1.00 94.44 104 ILE A N 1
ATOM 840 C CA . ILE A 1 104 ? 10.340 12.044 -13.701 1.00 94.44 104 ILE A CA 1
ATOM 841 C C . ILE A 1 104 ? 9.162 12.397 -14.613 1.00 94.44 104 ILE A C 1
ATOM 843 O O . ILE A 1 104 ? 8.052 12.611 -14.132 1.00 94.44 104 ILE A O 1
ATOM 847 N N . GLN A 1 105 ? 9.374 12.381 -15.931 1.00 93.81 105 GLN A N 1
ATOM 848 C CA . GLN A 1 105 ? 8.311 12.685 -16.889 1.00 93.81 105 GLN A CA 1
ATOM 849 C C . GLN A 1 105 ? 7.154 11.677 -16.796 1.00 93.81 105 GLN A C 1
ATOM 851 O O . GLN A 1 105 ? 5.983 12.060 -16.846 1.00 93.81 105 GLN A O 1
ATOM 856 N N . LEU A 1 106 ? 7.473 10.387 -16.642 1.00 95.50 106 LEU A N 1
ATOM 857 C CA . LEU A 1 106 ? 6.478 9.333 -16.454 1.00 95.50 106 LEU A CA 1
ATOM 858 C C . LEU A 1 106 ? 5.674 9.552 -15.165 1.00 95.50 106 LEU A C 1
ATOM 860 O O . LEU A 1 106 ? 4.446 9.459 -15.195 1.00 95.50 106 LEU A O 1
ATOM 864 N N . HIS A 1 107 ? 6.351 9.863 -14.056 1.00 95.62 107 HIS A N 1
ATOM 865 C CA . HIS A 1 107 ? 5.726 10.167 -12.771 1.00 95.62 107 HIS A CA 1
ATOM 866 C C . HIS A 1 107 ? 4.739 11.328 -12.885 1.00 95.62 107 HIS A C 1
ATOM 868 O O . HIS A 1 107 ? 3.584 11.182 -12.482 1.00 95.62 107 HIS A O 1
ATOM 874 N N . ASP A 1 108 ? 5.166 12.455 -13.451 1.00 95.62 108 ASP A N 1
ATOM 875 C CA . ASP A 1 108 ? 4.347 13.666 -13.495 1.00 95.62 108 ASP A CA 1
ATOM 876 C C . ASP A 1 108 ? 3.075 13.448 -14.319 1.00 95.62 108 ASP A C 1
ATOM 878 O O . ASP A 1 108 ? 1.978 13.801 -13.869 1.00 95.62 108 ASP A O 1
ATOM 882 N N . GLN A 1 109 ? 3.192 12.770 -15.466 1.00 96.81 109 GLN A N 1
ATOM 883 C CA . GLN A 1 109 ? 2.035 12.430 -16.292 1.00 96.81 109 GLN A CA 1
ATOM 884 C C . GLN A 1 109 ? 1.102 11.443 -15.578 1.00 96.81 109 GLN A C 1
ATOM 886 O O . GLN A 1 109 ? -0.105 11.664 -15.534 1.00 96.81 109 GLN A O 1
ATOM 891 N N . LEU A 1 110 ? 1.639 10.371 -14.981 1.00 97.44 110 LEU A N 1
ATOM 892 C CA . LEU A 1 110 ? 0.840 9.392 -14.233 1.00 97.44 110 LEU A CA 1
ATOM 893 C C . LEU A 1 110 ? 0.092 10.033 -13.059 1.00 97.44 110 LEU A C 1
ATOM 895 O O . LEU A 1 110 ? -1.073 9.716 -12.819 1.00 97.44 110 LEU A O 1
ATOM 899 N N . VAL A 1 111 ? 0.727 10.949 -12.325 1.00 96.56 111 VAL A N 1
ATOM 900 C CA . VAL A 1 111 ? 0.088 11.659 -11.210 1.00 96.56 111 VAL A CA 1
ATOM 901 C C . VAL A 1 111 ? -1.011 12.596 -11.706 1.00 96.56 111 VAL A C 1
ATOM 903 O O . VAL A 1 111 ? -2.064 12.669 -11.063 1.00 96.56 111 VAL A O 1
ATOM 906 N N . ALA A 1 112 ? -0.792 13.313 -12.810 1.00 96.81 112 ALA A N 1
ATOM 907 C CA . ALA A 1 112 ? -1.802 14.179 -13.412 1.00 96.81 112 ALA A CA 1
ATOM 908 C C . ALA A 1 112 ? -3.022 13.370 -13.883 1.00 96.81 112 ALA A C 1
ATOM 910 O O . ALA A 1 112 ? -4.148 13.647 -13.459 1.00 96.81 112 ALA A O 1
ATOM 911 N N . ASP A 1 113 ? -2.791 12.311 -14.655 1.00 96.56 113 ASP A N 1
ATOM 912 C CA . ASP A 1 113 ? -3.839 11.451 -15.204 1.00 96.56 113 ASP A CA 1
ATOM 913 C C . ASP A 1 113 ? -4.584 10.701 -14.089 1.00 96.56 113 ASP A C 1
ATOM 915 O O . ASP A 1 113 ? -5.813 10.634 -14.091 1.00 96.56 113 ASP A O 1
ATOM 919 N N . CYS A 1 114 ? -3.882 10.221 -13.058 1.00 94.12 114 CYS A N 1
ATOM 920 C CA . CYS A 1 114 ? -4.516 9.612 -11.889 1.00 94.12 114 CYS A CA 1
ATOM 921 C C . CYS A 1 114 ? -5.417 10.608 -11.142 1.00 94.12 114 CYS A C 1
ATOM 923 O O . CYS A 1 114 ? -6.542 10.267 -10.775 1.00 94.12 114 CYS A O 1
ATOM 925 N N . LYS A 1 115 ? -4.981 11.861 -10.941 1.00 91.44 115 LYS A N 1
ATOM 926 C CA . LYS A 1 115 ? -5.834 12.898 -10.332 1.00 91.44 115 LYS A CA 1
ATOM 927 C C . LYS A 1 115 ? -7.087 13.156 -11.166 1.00 91.44 115 LYS A C 1
ATOM 929 O O . LYS A 1 115 ? -8.164 13.294 -10.582 1.00 91.44 115 LYS A O 1
ATOM 934 N N . TYR A 1 116 ? -6.956 13.205 -12.490 1.00 93.38 116 TYR A N 1
ATOM 935 C CA . TYR A 1 116 ? -8.088 13.343 -13.403 1.00 93.38 116 TYR A CA 1
ATOM 936 C C . TYR A 1 116 ? -9.051 12.158 -13.252 1.00 93.38 116 TYR A C 1
ATOM 938 O O . TYR A 1 116 ? -10.218 12.358 -12.910 1.00 93.38 116 TYR A O 1
ATOM 946 N N . ILE A 1 117 ? -8.547 10.923 -13.360 1.00 91.00 117 ILE A N 1
ATOM 947 C CA . ILE A 1 117 ? -9.346 9.697 -13.218 1.00 91.00 117 ILE A CA 1
ATOM 948 C C . ILE A 1 117 ? -10.103 9.697 -11.886 1.00 91.00 117 ILE A C 1
ATOM 950 O O . ILE A 1 117 ? -11.317 9.507 -11.831 1.00 91.00 117 ILE A O 1
ATOM 954 N N . ARG A 1 118 ? -9.402 9.996 -10.791 1.00 86.38 118 ARG A N 1
ATOM 955 C CA . ARG A 1 118 ? -9.989 10.016 -9.448 1.00 86.38 118 ARG A CA 1
ATOM 956 C C . ARG A 1 118 ? -11.004 11.134 -9.229 1.00 86.38 118 ARG A C 1
ATOM 958 O O . ARG A 1 118 ? -11.786 11.077 -8.282 1.00 86.38 118 ARG A O 1
ATOM 965 N N . THR A 1 119 ? -10.935 12.212 -10.000 1.00 85.38 119 THR A N 1
ATOM 966 C CA . THR A 1 119 ? -11.855 13.354 -9.874 1.00 85.38 119 THR A CA 1
ATOM 967 C C . THR A 1 119 ? -13.120 13.143 -10.675 1.00 85.38 119 THR A C 1
ATOM 969 O O . THR A 1 119 ? -14.187 13.507 -10.197 1.00 85.38 119 THR A O 1
ATOM 972 N N . HIS A 1 120 ? -13.017 12.507 -11.835 1.00 87.38 120 HIS A N 1
ATOM 973 C CA . HIS A 1 120 ? -14.159 12.335 -12.723 1.00 87.38 120 HIS A CA 1
ATOM 974 C C . HIS A 1 120 ? -14.849 10.975 -12.582 1.00 87.38 120 HIS A C 1
ATOM 976 O O . HIS A 1 120 ? -16.045 10.896 -12.841 1.00 87.38 120 HIS A O 1
ATOM 982 N N . TYR A 1 121 ? -14.140 9.932 -12.132 1.00 85.50 121 TYR A N 1
ATOM 983 C CA . TYR A 1 121 ? -14.664 8.559 -12.144 1.00 85.50 121 TYR A CA 1
ATOM 984 C C . TYR A 1 121 ? -14.670 7.858 -10.774 1.00 85.50 121 TYR A C 1
ATOM 986 O O . TYR A 1 121 ? -15.337 6.840 -10.627 1.00 85.50 121 TYR A O 1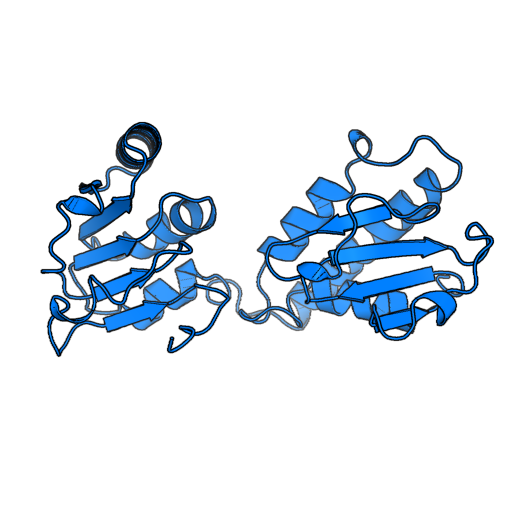
ATOM 994 N N . LEU A 1 122 ? -13.966 8.379 -9.757 1.00 79.88 122 LEU A N 1
ATOM 995 C CA . LEU A 1 122 ? -13.853 7.749 -8.421 1.00 79.88 122 LEU A CA 1
ATOM 996 C C . LEU A 1 122 ? -14.352 8.673 -7.289 1.00 79.88 122 LEU A C 1
ATOM 998 O O . LEU A 1 122 ? -13.716 8.839 -6.249 1.00 79.88 122 LEU A O 1
ATOM 1002 N N . THR A 1 123 ? -15.484 9.340 -7.504 1.00 62.94 123 THR A N 1
ATOM 1003 C CA . THR A 1 123 ? -15.892 10.567 -6.793 1.00 62.94 123 THR A CA 1
ATOM 1004 C C . THR A 1 123 ? -16.509 10.381 -5.394 1.00 62.94 123 THR A C 1
ATOM 1006 O O . THR A 1 123 ? -16.853 11.367 -4.746 1.00 62.94 123 THR A O 1
ATOM 1009 N N . HIS A 1 124 ? -16.574 9.167 -4.838 1.00 59.38 124 HIS A N 1
ATOM 1010 C CA . HIS A 1 124 ? -17.176 8.900 -3.514 1.00 59.38 124 HIS A CA 1
ATOM 1011 C C . HIS A 1 124 ? -16.132 8.882 -2.369 1.00 59.38 124 HIS A C 1
ATOM 1013 O O . HIS A 1 124 ? -15.915 7.894 -1.668 1.00 59.38 124 HIS A O 1
ATOM 1019 N N . ARG A 1 125 ? -15.457 10.028 -2.196 1.00 53.94 125 ARG A N 1
ATOM 1020 C CA . ARG A 1 125 ? -14.115 10.198 -1.590 1.00 53.94 125 ARG A CA 1
ATOM 1021 C C . ARG A 1 125 ? -13.932 9.986 -0.077 1.00 53.94 125 ARG A C 1
ATOM 1023 O O . ARG A 1 125 ? -12.790 9.889 0.358 1.00 53.94 125 ARG A O 1
ATOM 1030 N N . GLY A 1 126 ? -14.981 9.906 0.738 1.00 50.84 126 GLY A N 1
ATOM 1031 C CA . GLY A 1 126 ? -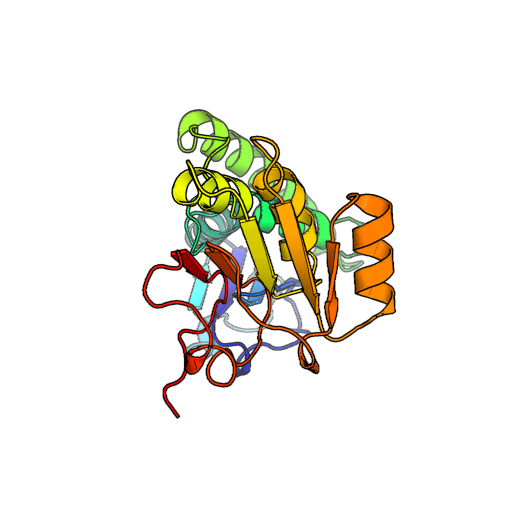14.835 9.647 2.187 1.00 50.84 126 GLY A CA 1
ATOM 1032 C C . GLY A 1 126 ? -14.822 8.159 2.556 1.00 50.84 126 GLY A C 1
ATOM 1033 O O . GLY A 1 126 ? -14.462 7.773 3.663 1.00 50.84 126 GLY A O 1
ATOM 1034 N N . GLU A 1 127 ? -15.238 7.321 1.616 1.00 52.75 127 GLU A N 1
ATOM 1035 C CA . GLU A 1 127 ? -15.756 5.982 1.874 1.00 52.75 127 GLU A CA 1
ATOM 1036 C C . GLU A 1 127 ? -14.869 4.859 1.325 1.00 52.75 127 GLU A C 1
ATOM 1038 O O . GLU A 1 127 ? -15.083 3.693 1.641 1.00 52.75 127 GLU A O 1
ATOM 1043 N N . GLN A 1 128 ? -13.851 5.231 0.548 1.00 63.72 128 GLN A N 1
ATOM 1044 C CA . GLN A 1 128 ? -12.886 4.348 -0.112 1.00 63.72 128 GLN A CA 1
ATOM 1045 C C . GLN A 1 128 ? -11.534 4.327 0.621 1.00 63.72 128 GLN A C 1
ATOM 1047 O O . GLN A 1 128 ? -10.477 4.186 0.014 1.00 63.72 128 GLN A O 1
ATOM 1052 N N . SER A 1 129 ? -11.554 4.516 1.943 1.00 72.31 129 SER A N 1
ATOM 1053 C CA . SER A 1 129 ? -10.411 4.235 2.819 1.00 72.31 129 SER A CA 1
ATOM 1054 C C . SER A 1 129 ? -10.794 3.138 3.807 1.00 72.31 129 SER A C 1
ATOM 1056 O O . SER A 1 129 ? -11.968 3.006 4.160 1.00 72.31 129 SER A O 1
ATOM 1058 N N . TYR A 1 130 ? -9.816 2.359 4.270 1.00 78.50 130 TYR A N 1
ATOM 1059 C CA . TYR A 1 130 ? -10.061 1.309 5.261 1.00 78.50 130 TYR A CA 1
ATOM 1060 C C . TYR A 1 130 ? -10.754 1.873 6.515 1.00 78.50 130 TYR A C 1
ATOM 1062 O O . TYR A 1 130 ? -11.681 1.266 7.045 1.00 78.50 130 TYR A O 1
ATOM 1070 N N . GLY A 1 131 ? -10.400 3.098 6.922 1.00 82.81 131 GLY A N 1
ATOM 1071 C CA . GLY A 1 131 ? -11.074 3.805 8.013 1.00 82.81 131 GLY A CA 1
ATOM 1072 C C . GLY A 1 131 ? -12.536 4.155 7.705 1.00 82.81 131 GLY A C 1
ATOM 1073 O O . GLY A 1 131 ? -13.413 3.923 8.535 1.00 82.81 131 GLY A O 1
ATOM 1074 N N . GLY A 1 132 ? -12.830 4.653 6.500 1.00 81.56 132 GLY A N 1
ATOM 1075 C CA . GLY A 1 132 ? -14.201 4.944 6.062 1.00 81.56 132 GLY A CA 1
ATOM 1076 C C . GLY A 1 132 ? -15.088 3.697 6.000 1.00 81.56 132 GLY A C 1
ATOM 1077 O O . GLY A 1 132 ? -16.237 3.727 6.453 1.00 81.56 132 GLY A O 1
ATOM 1078 N N . LEU A 1 133 ? -14.537 2.583 5.509 1.00 82.75 133 LEU A N 1
ATOM 1079 C CA . LEU A 1 133 ? -15.205 1.282 5.501 1.00 82.75 133 LEU A CA 1
ATOM 1080 C C . LEU A 1 133 ? -15.495 0.795 6.929 1.00 82.75 133 LEU A C 1
ATOM 1082 O O . LEU A 1 133 ? -16.638 0.427 7.215 1.00 82.75 133 LEU A O 1
ATOM 1086 N N . ALA A 1 134 ? -14.500 0.854 7.827 1.00 86.75 134 ALA A N 1
ATOM 1087 C CA . ALA A 1 134 ? -14.678 0.505 9.237 1.00 86.75 134 ALA A CA 1
ATOM 1088 C C . ALA A 1 134 ? -15.802 1.330 9.867 1.00 86.75 134 ALA A C 1
ATOM 1090 O O . ALA A 1 134 ? -16.748 0.787 10.431 1.00 86.75 134 ALA A O 1
ATOM 1091 N N . HIS A 1 135 ? -15.745 2.653 9.713 1.00 87.88 135 HIS A N 1
ATOM 1092 C CA . HIS A 1 135 ? -16.715 3.560 10.312 1.00 87.88 135 HIS A CA 1
ATOM 1093 C C . HIS A 1 135 ? -18.160 3.244 9.891 1.00 87.88 135 HIS A C 1
ATOM 1095 O O . HIS A 1 135 ? -19.043 3.234 10.749 1.00 87.88 135 HIS A O 1
ATOM 1101 N N . ARG A 1 136 ? -18.388 2.921 8.607 1.00 85.56 136 ARG A N 1
ATOM 1102 C CA . ARG A 1 136 ? -19.711 2.548 8.076 1.00 85.56 136 ARG A CA 1
ATOM 1103 C C . ARG A 1 136 ? -20.230 1.238 8.659 1.00 85.56 136 ARG A C 1
ATOM 1105 O O . ARG A 1 136 ? -21.407 1.153 8.996 1.00 85.56 136 ARG A O 1
ATOM 1112 N N . ARG A 1 137 ? -19.373 0.219 8.731 1.00 86.19 137 ARG A N 1
ATOM 1113 C CA . ARG A 1 137 ? -19.742 -1.110 9.241 1.00 86.19 137 ARG A CA 1
ATOM 1114 C C . ARG A 1 137 ? -19.981 -1.109 10.749 1.00 86.19 137 ARG A C 1
ATOM 1116 O O . ARG A 1 137 ? -20.730 -1.939 11.236 1.00 86.19 137 ARG A O 1
ATOM 1123 N N . LEU A 1 138 ? -19.387 -0.153 11.455 1.00 88.94 138 LEU A N 1
ATOM 1124 C CA . LEU A 1 138 ? -19.454 -0.020 12.908 1.00 88.94 138 LEU A CA 1
ATOM 1125 C C . LEU A 1 138 ? -20.485 1.024 13.376 1.00 88.94 138 LEU A C 1
ATOM 1127 O O . LEU A 1 138 ? -20.389 1.520 14.495 1.00 88.94 138 LEU A O 1
ATOM 1131 N N . LYS A 1 139 ? -21.456 1.411 12.538 1.00 86.19 139 LYS A N 1
ATOM 1132 C CA . LYS A 1 139 ? -22.540 2.308 12.973 1.00 86.19 139 LYS A CA 1
ATOM 1133 C C . LYS A 1 139 ? -23.315 1.678 14.133 1.00 86.19 139 LYS A C 1
ATOM 1135 O O . LYS A 1 139 ? -23.740 0.533 14.036 1.00 86.19 139 LYS A O 1
ATOM 1140 N N . GLY A 1 140 ? -23.509 2.435 15.213 1.00 84.81 140 GLY A N 1
ATOM 1141 C CA . GLY A 1 140 ? -24.207 1.963 16.417 1.00 84.81 140 GLY A CA 1
ATOM 1142 C C . GLY A 1 140 ? -23.358 1.111 17.371 1.00 84.81 140 GLY A C 1
ATOM 1143 O O . GLY A 1 140 ? -23.814 0.810 18.471 1.00 84.81 140 GLY A O 1
ATOM 1144 N N . VAL A 1 141 ? -22.121 0.774 16.995 1.00 88.94 141 VAL A N 1
ATOM 1145 C CA . VAL A 1 141 ? -21.156 0.082 17.860 1.00 88.94 141 VAL A CA 1
ATOM 1146 C C . VAL A 1 141 ? -20.528 1.089 18.819 1.00 88.94 141 VAL A C 1
ATOM 1148 O O . VAL A 1 141 ? -20.090 2.151 18.381 1.00 88.94 141 VAL A O 1
ATOM 1151 N N . ARG A 1 142 ? -20.455 0.769 20.117 1.00 88.62 142 ARG A N 1
ATOM 1152 C CA . ARG A 1 142 ? -19.913 1.680 21.144 1.00 88.62 142 ARG A CA 1
ATOM 1153 C C . ARG A 1 142 ? -18.453 1.410 21.490 1.00 88.62 142 ARG A C 1
ATOM 1155 O O . ARG A 1 142 ? -17.752 2.340 21.885 1.00 88.62 142 ARG A O 1
ATOM 1162 N N . SER A 1 143 ? -18.002 0.166 21.344 1.00 89.50 143 SER A N 1
ATOM 1163 C CA . SER A 1 143 ? -16.648 -0.262 21.698 1.00 89.50 143 SER A CA 1
ATOM 1164 C C . SER A 1 143 ? -15.987 -1.061 20.571 1.00 89.50 143 SER A C 1
ATOM 1166 O O . SER A 1 143 ? -16.617 -1.927 19.967 1.00 89.50 143 SER A O 1
ATOM 1168 N N . VAL A 1 144 ? -14.727 -0.745 20.252 1.00 91.69 144 VAL A N 1
ATOM 1169 C CA . VAL A 1 144 ? -13.987 -1.349 19.129 1.00 91.69 144 VAL A CA 1
ATOM 1170 C C . VAL A 1 144 ? -12.546 -1.657 19.516 1.00 91.69 144 VAL A C 1
ATOM 1172 O O . VAL A 1 144 ? -11.797 -0.768 19.935 1.00 91.69 144 VAL A O 1
ATOM 1175 N N . SER A 1 145 ? -12.135 -2.908 19.301 1.00 91.62 145 SER A N 1
ATOM 1176 C CA . SER A 1 145 ? -10.754 -3.346 19.494 1.00 91.62 145 SER A CA 1
ATOM 1177 C C . SER A 1 145 ? -10.033 -3.329 18.160 1.00 91.62 145 SER A C 1
ATOM 1179 O O . SER A 1 145 ? -10.488 -3.956 17.209 1.00 91.62 145 SER A O 1
ATOM 1181 N N . LEU A 1 146 ? -8.904 -2.634 18.076 1.00 92.12 146 LEU A N 1
ATOM 1182 C CA . LEU A 1 146 ? -8.057 -2.594 16.888 1.00 92.12 146 LEU A CA 1
ATOM 1183 C C . LEU A 1 146 ? -6.807 -3.446 17.117 1.00 92.12 146 LEU A C 1
ATOM 1185 O O . LEU A 1 146 ? -5.924 -3.052 17.876 1.00 92.12 146 LEU A O 1
ATOM 1189 N N . LEU A 1 147 ? -6.709 -4.592 16.446 1.00 90.38 147 LEU A N 1
ATOM 1190 C CA . LEU A 1 147 ? -5.504 -5.418 16.453 1.00 90.38 147 LEU A CA 1
ATOM 1191 C C . LEU A 1 147 ? -4.491 -4.863 15.456 1.00 90.38 147 LEU A C 1
ATOM 1193 O O . LEU A 1 147 ? -4.691 -4.932 14.243 1.00 90.38 147 LEU A O 1
ATOM 1197 N N . GLY A 1 148 ? -3.375 -4.360 15.968 1.00 88.44 148 GLY A N 1
ATOM 1198 C CA . GLY A 1 148 ? -2.279 -3.850 15.163 1.00 88.44 148 GLY A CA 1
ATOM 1199 C C . GLY A 1 148 ? -1.869 -2.439 15.547 1.00 88.44 148 GLY A C 1
ATOM 1200 O O . GLY A 1 148 ? -2.678 -1.600 15.923 1.00 88.44 148 GLY A O 1
ATOM 1201 N N . THR A 1 149 ? -0.575 -2.173 15.408 1.00 90.38 149 THR A N 1
ATOM 1202 C CA . THR A 1 149 ? 0.036 -0.875 15.715 1.00 90.38 149 THR A CA 1
ATOM 1203 C C . THR A 1 149 ? 0.789 -0.310 14.515 1.00 90.38 149 THR A C 1
ATOM 1205 O O . THR A 1 149 ? 1.664 0.530 14.678 1.00 90.38 149 THR A O 1
ATOM 1208 N N . GLY A 1 150 ? 0.519 -0.806 13.302 1.00 85.12 150 GLY A N 1
ATOM 1209 C CA . GLY A 1 150 ? 1.179 -0.373 12.067 1.00 85.12 150 GLY A CA 1
ATOM 1210 C C . GLY A 1 150 ? 0.615 0.932 11.494 1.00 85.12 150 GLY A C 1
ATOM 1211 O O . GLY A 1 150 ? -0.293 1.539 12.055 1.00 85.12 150 GLY A O 1
ATOM 1212 N N . GLN A 1 151 ? 1.117 1.341 10.327 1.00 82.19 151 GLN A N 1
ATOM 1213 C CA . GLN A 1 151 ? 0.650 2.557 9.642 1.00 82.19 151 GLN A CA 1
ATOM 1214 C C . GLN A 1 151 ? -0.843 2.508 9.282 1.00 82.19 151 GLN A C 1
ATOM 1216 O O . GLN A 1 151 ? -1.516 3.536 9.308 1.00 82.19 151 GLN A O 1
ATOM 1221 N N . LEU A 1 152 ? -1.375 1.322 8.963 1.00 83.25 152 LEU A N 1
ATOM 1222 C CA . LEU A 1 152 ? -2.807 1.148 8.724 1.00 83.25 152 LEU A CA 1
ATOM 1223 C C . LEU A 1 152 ? -3.615 1.457 9.990 1.00 83.25 152 LEU A C 1
ATOM 1225 O O . LEU A 1 152 ? -4.589 2.198 9.916 1.00 83.25 152 LEU A O 1
ATOM 1229 N N . ALA A 1 153 ? -3.176 0.963 11.152 1.00 88.56 153 ALA A N 1
ATOM 1230 C CA . ALA A 1 153 ? -3.834 1.240 12.425 1.00 88.56 153 ALA A CA 1
ATOM 1231 C C . ALA A 1 153 ? -3.894 2.751 12.705 1.00 88.56 153 ALA A C 1
ATOM 1233 O O . ALA A 1 153 ? -4.975 3.282 12.943 1.00 88.56 153 ALA A O 1
ATOM 1234 N N . GLU A 1 154 ? -2.772 3.463 12.551 1.00 90.38 154 GLU A N 1
ATOM 1235 C CA . GLU A 1 154 ? -2.712 4.930 12.689 1.00 90.38 154 GLU A CA 1
ATOM 1236 C C . GLU A 1 154 ? -3.718 5.667 11.794 1.00 90.38 154 GLU A C 1
ATOM 1238 O O . GLU A 1 154 ? -4.309 6.663 12.206 1.00 90.38 154 GLU A O 1
ATOM 1243 N N . LYS A 1 155 ? -3.930 5.180 10.568 1.00 85.94 155 LYS A N 1
ATOM 1244 C CA . LYS A 1 155 ? -4.859 5.790 9.606 1.00 85.94 155 LYS A CA 1
ATOM 1245 C C . LYS A 1 155 ? -6.319 5.484 9.918 1.00 85.94 155 LYS A C 1
ATOM 1247 O O . LYS A 1 155 ? -7.186 6.286 9.578 1.00 85.94 155 LYS A O 1
ATOM 1252 N N . VAL A 1 156 ? -6.604 4.336 10.532 1.00 89.62 156 VAL A N 1
ATOM 1253 C CA . VAL A 1 156 ? -7.969 3.889 10.844 1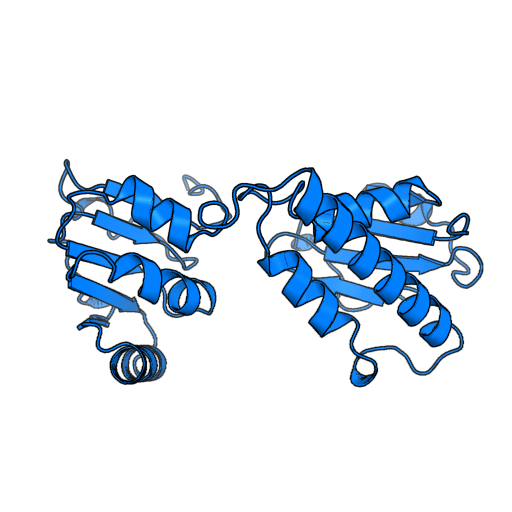.00 89.62 156 VAL A CA 1
ATOM 1254 C C . VAL A 1 156 ? -8.446 4.453 12.190 1.00 89.62 156 VAL A C 1
ATOM 1256 O O . VAL A 1 156 ? -9.619 4.807 12.284 1.00 89.62 156 VAL A O 1
ATOM 1259 N N . ILE A 1 157 ? -7.573 4.636 13.193 1.00 93.19 157 ILE A N 1
ATOM 1260 C CA . ILE A 1 157 ? -7.944 5.129 14.540 1.00 93.19 157 ILE A CA 1
ATOM 1261 C C .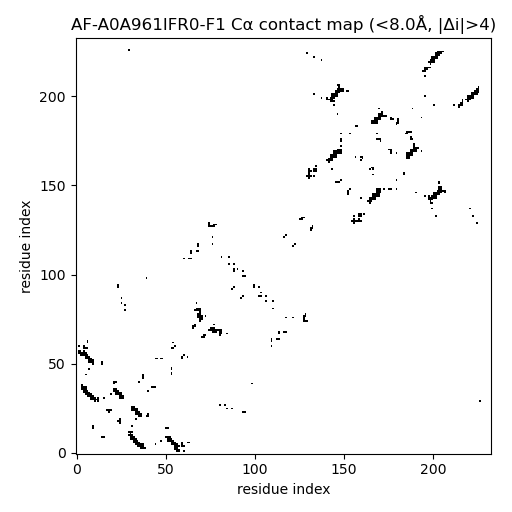 ILE A 1 157 ? -8.864 6.369 14.514 1.00 93.19 157 ILE A C 1
ATOM 1263 O O . ILE A 1 157 ? -9.938 6.294 15.118 1.00 93.19 157 ILE A O 1
ATOM 1267 N N . PRO A 1 158 ? -8.563 7.457 13.768 1.00 91.88 158 PRO A N 1
ATOM 1268 C CA . PRO A 1 158 ? -9.432 8.639 13.736 1.00 91.88 158 PRO A CA 1
ATOM 1269 C C . PRO A 1 158 ? -10.852 8.352 13.231 1.00 91.88 158 PRO A C 1
ATOM 1271 O O . PRO A 1 158 ? -11.807 9.034 13.595 1.00 91.88 158 PRO A O 1
ATOM 1274 N N . TRP A 1 159 ? -11.012 7.338 12.379 1.00 90.69 159 TRP A N 1
ATOM 1275 C CA . TRP A 1 159 ? -12.317 6.908 11.883 1.00 90.69 159 TRP A CA 1
ATOM 1276 C C . TRP A 1 159 ? -13.070 6.054 12.893 1.00 90.69 159 TRP A C 1
ATOM 1278 O O . TRP A 1 159 ? -14.297 6.140 12.956 1.00 90.69 159 TRP A O 1
ATOM 1288 N N . LEU A 1 160 ? -12.351 5.246 13.675 1.00 91.75 160 LEU A N 1
ATOM 1289 C CA . LEU A 1 160 ? -12.943 4.435 14.735 1.00 91.75 160 LEU A CA 1
ATOM 1290 C C . LEU A 1 160 ? -13.444 5.301 15.891 1.00 91.75 160 LEU A C 1
ATOM 1292 O O . LEU A 1 160 ? -14.473 4.967 16.454 1.00 91.75 160 LEU A O 1
ATOM 1296 N N . GLN A 1 161 ? -12.775 6.417 16.196 1.00 92.69 161 GLN A N 1
ATOM 1297 C CA . GLN A 1 161 ? -13.172 7.344 17.267 1.00 92.69 161 GLN A CA 1
ATOM 1298 C C . GLN A 1 161 ? -14.378 8.235 16.915 1.00 92.69 161 GLN A C 1
ATOM 1300 O O . GLN A 1 161 ? -14.915 8.921 17.787 1.00 92.69 161 GLN A O 1
ATOM 1305 N N . LYS A 1 162 ? -14.836 8.242 15.654 1.00 90.12 162 LYS A N 1
ATOM 1306 C CA . LYS A 1 162 ? -16.074 8.944 15.274 1.00 90.12 162 LYS A CA 1
ATOM 1307 C C . LYS A 1 162 ? -17.250 8.424 16.098 1.00 90.12 162 LYS A C 1
ATOM 1309 O O . LYS A 1 162 ? -17.290 7.249 16.433 1.00 90.12 162 LYS A O 1
ATOM 1314 N N . GLU A 1 163 ? -18.226 9.290 16.368 1.00 88.12 163 GLU A N 1
ATOM 1315 C CA . GLU A 1 163 ? -19.387 8.975 17.223 1.00 88.12 163 GLU A CA 1
ATOM 1316 C C . GLU A 1 163 ? -19.005 8.649 18.685 1.00 88.12 163 GLU A C 1
ATOM 1318 O O . GLU A 1 163 ? -19.755 7.967 19.375 1.00 88.12 163 GLU A O 1
ATOM 1323 N N . ASN A 1 164 ? -17.859 9.156 19.172 1.00 87.06 164 ASN A N 1
ATOM 1324 C CA . ASN A 1 164 ? -17.368 8.974 20.548 1.00 87.06 164 ASN A CA 1
ATOM 1325 C C . ASN A 1 164 ? -17.236 7.501 20.972 1.00 87.06 164 ASN A C 1
ATOM 1327 O O . ASN A 1 164 ? -17.487 7.150 22.127 1.00 87.06 164 ASN A O 1
ATOM 1331 N N . ARG A 1 165 ? -16.855 6.623 20.039 1.00 91.62 165 ARG A N 1
ATOM 1332 C CA . ARG A 1 165 ? -16.648 5.201 20.340 1.00 91.62 165 ARG A CA 1
ATOM 1333 C C . ARG A 1 165 ? -15.401 5.010 21.192 1.00 91.62 165 ARG A C 1
ATOM 1335 O O . ARG A 1 165 ? -14.374 5.649 20.955 1.00 91.62 165 ARG A O 1
ATOM 1342 N N . ASN A 1 166 ? -15.470 4.077 22.137 1.00 91.44 166 ASN A N 1
ATOM 1343 C CA . ASN A 1 166 ? -14.298 3.640 22.882 1.00 91.44 166 ASN A CA 1
ATOM 1344 C C . ASN A 1 166 ? -13.437 2.756 21.968 1.00 91.44 166 ASN A C 1
ATOM 1346 O O . ASN A 1 166 ? -13.868 1.682 21.542 1.00 91.44 166 ASN A O 1
ATOM 1350 N N . VAL A 1 167 ? -12.236 3.235 21.647 1.00 93.44 167 VAL A N 1
ATOM 1351 C CA . VAL A 1 167 ? -11.272 2.519 20.811 1.00 93.44 167 VAL A CA 1
ATOM 1352 C C . VAL A 1 167 ? -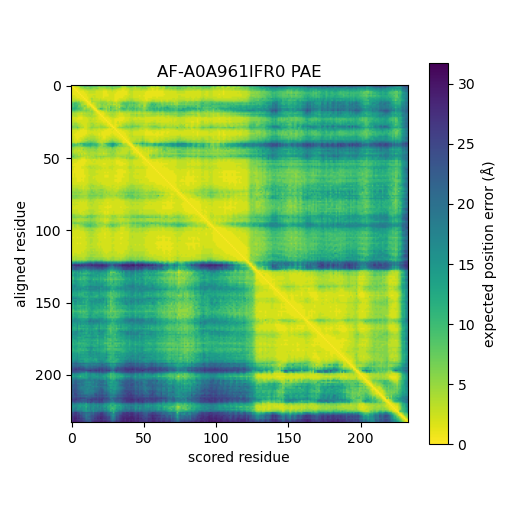10.138 2.018 21.690 1.00 93.44 167 VAL A C 1
ATOM 1354 O O . VAL A 1 167 ? -9.435 2.814 22.318 1.00 93.44 167 VAL A O 1
ATOM 1357 N N . ARG A 1 168 ? -9.927 0.700 21.675 1.00 93.19 168 ARG A N 1
ATOM 1358 C CA . ARG A 1 168 ? -8.792 0.049 22.329 1.00 93.19 168 ARG A CA 1
ATOM 1359 C C . ARG A 1 168 ? -7.844 -0.526 21.289 1.00 93.19 168 ARG A C 1
ATOM 1361 O O . ARG A 1 168 ? -8.218 -1.409 20.523 1.00 93.19 168 ARG A O 1
ATOM 1368 N N . VAL A 1 169 ? -6.605 -0.054 21.272 1.00 93.38 169 VAL A N 1
ATOM 1369 C CA . VAL A 1 169 ? -5.561 -0.564 20.380 1.00 93.38 169 VAL A CA 1
ATOM 1370 C C . VAL A 1 169 ? -4.804 -1.695 21.061 1.00 93.38 169 VAL A C 1
ATOM 1372 O O . VAL A 1 169 ? -4.344 -1.573 22.194 1.00 93.38 169 VAL A O 1
ATOM 1375 N N . VAL A 1 170 ? -4.649 -2.803 20.353 1.00 91.69 170 VAL A N 1
ATOM 1376 C CA . VAL A 1 170 ? -4.032 -4.021 20.864 1.00 91.69 170 VAL A CA 1
ATOM 1377 C C . VAL A 1 170 ? -2.802 -4.351 20.034 1.00 91.69 170 VAL A C 1
ATOM 1379 O O . VAL A 1 170 ? -2.851 -4.404 18.802 1.00 91.69 170 VAL A O 1
ATOM 1382 N N . GLY A 1 171 ? -1.679 -4.593 20.700 1.00 90.44 171 GLY A N 1
ATOM 1383 C CA . GLY A 1 171 ? -0.405 -4.820 20.027 1.00 90.44 171 GLY A CA 1
ATOM 1384 C C . GLY A 1 171 ? 0.601 -5.588 20.869 1.00 90.44 171 GLY A C 1
ATOM 1385 O O . GLY A 1 171 ? 0.384 -5.858 22.046 1.00 90.44 171 GLY A O 1
ATOM 1386 N N . ARG A 1 172 ? 1.722 -5.951 20.239 1.00 88.44 172 ARG A N 1
ATOM 1387 C CA . ARG A 1 172 ? 2.844 -6.641 20.900 1.00 88.44 172 ARG A CA 1
ATOM 1388 C C . ARG A 1 172 ? 3.926 -5.681 21.392 1.00 88.44 172 ARG A C 1
ATOM 1390 O O . ARG A 1 172 ? 4.561 -5.951 22.400 1.00 88.44 172 ARG A O 1
ATOM 1397 N N . ASN A 1 173 ? 4.141 -4.580 20.670 1.00 89.50 173 ASN A N 1
ATOM 1398 C CA . ASN A 1 173 ? 5.202 -3.619 20.963 1.00 89.50 173 ASN A CA 1
ATOM 1399 C C . ASN A 1 173 ? 4.669 -2.512 21.905 1.00 89.50 173 ASN A C 1
ATOM 1401 O O . ASN A 1 173 ? 3.808 -1.741 21.469 1.00 89.50 173 ASN A O 1
ATOM 1405 N N . PRO A 1 174 ? 5.166 -2.419 23.155 1.00 90.19 174 PRO A N 1
ATOM 1406 C CA . PRO A 1 174 ? 4.695 -1.448 24.141 1.00 90.19 174 PRO A CA 1
ATOM 1407 C C . PRO A 1 174 ? 5.041 0.000 23.780 1.00 90.19 174 PRO A C 1
ATOM 1409 O O . PRO A 1 174 ? 4.202 0.871 23.974 1.00 90.19 174 PRO A O 1
ATOM 1412 N N . GLU A 1 175 ? 6.203 0.267 23.179 1.00 92.94 175 GLU A N 1
ATOM 1413 C CA . GLU A 1 175 ? 6.581 1.619 22.735 1.00 92.94 175 GLU A CA 1
ATOM 1414 C C . GLU A 1 175 ? 5.619 2.138 21.662 1.00 92.94 175 GLU A C 1
ATOM 1416 O O . GLU A 1 175 ? 5.168 3.281 21.701 1.00 92.94 175 GLU A O 1
ATOM 1421 N N . ARG A 1 176 ? 5.242 1.273 20.709 1.00 92.50 176 ARG A N 1
ATOM 1422 C CA . ARG A 1 176 ? 4.247 1.628 19.686 1.00 92.50 176 ARG A CA 1
ATOM 1423 C C . ARG A 1 176 ? 2.864 1.844 20.291 1.00 92.50 176 ARG A C 1
ATOM 1425 O O . ARG A 1 176 ? 2.149 2.716 19.813 1.00 92.50 176 ARG A O 1
ATOM 1432 N N . LEU A 1 177 ? 2.472 1.066 21.299 1.00 94.44 177 LEU A N 1
ATOM 1433 C CA . LEU A 1 177 ? 1.204 1.280 22.001 1.00 94.44 177 LEU A CA 1
ATOM 1434 C C . LEU A 1 177 ? 1.205 2.628 22.723 1.00 94.44 177 LEU A C 1
ATOM 1436 O O . LEU A 1 177 ? 0.265 3.397 22.550 1.00 94.44 177 LEU A O 1
ATOM 1440 N N . GLU A 1 178 ? 2.275 2.942 23.449 1.00 95.00 178 GLU A N 1
ATOM 1441 C CA . GLU A 1 178 ? 2.425 4.222 24.138 1.00 95.00 178 GLU A CA 1
ATOM 1442 C C . GLU A 1 178 ? 2.334 5.398 23.159 1.00 95.00 178 GLU A C 1
ATOM 1444 O O . GLU A 1 178 ? 1.500 6.283 23.329 1.00 95.00 178 GLU A O 1
ATOM 1449 N N . HIS A 1 179 ? 3.067 5.329 22.046 1.00 95.19 179 HIS A N 1
ATOM 1450 C CA . HIS A 1 179 ? 2.999 6.339 20.992 1.00 95.19 179 HIS A CA 1
ATOM 1451 C C . HIS A 1 179 ? 1.568 6.570 20.472 1.00 95.19 179 HIS A C 1
ATOM 1453 O O . HIS A 1 179 ? 1.149 7.708 20.259 1.00 95.19 179 HIS A O 1
ATOM 1459 N N . LEU A 1 180 ? 0.801 5.498 20.243 1.00 95.31 180 LEU A N 1
ATOM 1460 C CA . LEU A 1 180 ? -0.581 5.606 19.764 1.00 95.31 180 LEU A CA 1
ATOM 1461 C C . LEU A 1 180 ? -1.521 6.159 20.839 1.00 95.31 180 LEU A C 1
ATOM 1463 O O . LEU A 1 180 ? -2.412 6.944 20.509 1.00 95.31 180 LEU A O 1
ATOM 1467 N N . ARG A 1 181 ? -1.312 5.785 22.106 1.00 96.19 181 ARG A N 1
ATOM 1468 C CA . ARG A 1 181 ? -2.049 6.327 23.251 1.00 96.19 181 ARG A CA 1
ATOM 1469 C C . ARG A 1 181 ? -1.854 7.834 23.353 1.00 96.19 181 ARG A C 1
ATOM 1471 O O . ARG A 1 181 ? -2.843 8.557 23.392 1.00 96.19 181 ARG A O 1
ATOM 1478 N N . GLU A 1 182 ? -0.611 8.303 23.344 1.00 95.81 182 GLU A N 1
ATOM 1479 C CA . GLU A 1 182 ? -0.283 9.731 23.433 1.00 95.81 182 GLU A CA 1
ATOM 1480 C C . GLU A 1 182 ? -0.828 10.515 22.238 1.00 95.81 182 GLU A C 1
ATOM 1482 O O . GLU A 1 182 ? -1.408 11.588 22.397 1.00 95.81 182 GLU A O 1
ATOM 1487 N N . ARG A 1 183 ? -0.683 9.966 21.027 1.00 95.75 183 ARG A N 1
ATOM 1488 C CA . ARG A 1 183 ? -1.067 10.657 19.793 1.00 95.75 183 ARG A CA 1
ATOM 1489 C C . ARG A 1 183 ? -2.576 10.754 19.584 1.00 95.75 183 ARG A C 1
ATOM 1491 O O . ARG A 1 183 ? -3.035 11.743 19.015 1.00 95.75 183 ARG A O 1
ATOM 1498 N N . PHE A 1 184 ? -3.332 9.726 19.965 1.00 95.44 184 PHE A N 1
ATOM 1499 C CA . PHE A 1 184 ? -4.761 9.623 19.646 1.00 95.44 184 PHE A CA 1
ATOM 1500 C C . PHE A 1 184 ? -5.681 9.583 20.873 1.00 95.44 184 PHE A C 1
ATOM 1502 O O . PHE A 1 184 ? -6.898 9.617 20.704 1.00 95.44 184 PHE A O 1
ATOM 1509 N N . GLY A 1 185 ? -5.149 9.500 22.096 1.00 94.31 185 GLY A N 1
ATOM 1510 C CA . GLY A 1 185 ? -5.956 9.413 23.318 1.00 94.31 185 GLY A CA 1
ATOM 1511 C C . GLY A 1 185 ? -6.783 8.126 23.414 1.00 94.31 185 GLY A C 1
ATOM 1512 O O . GLY A 1 185 ? -7.902 8.147 23.918 1.00 94.31 185 GLY A O 1
ATOM 1513 N N . VAL A 1 186 ? -6.272 7.019 22.870 1.00 94.31 186 VAL A N 1
ATOM 1514 C CA . VAL A 1 186 ? -6.945 5.707 22.851 1.00 94.31 186 VAL A CA 1
ATOM 1515 C C . VAL A 1 186 ? -6.508 4.825 24.016 1.00 94.31 186 VAL A C 1
ATOM 1517 O O . VAL A 1 186 ? -5.384 4.937 24.507 1.00 94.31 186 VAL A O 1
ATOM 1520 N N . GLU A 1 187 ? -7.365 3.890 24.427 1.00 93.06 187 GLU A N 1
ATOM 1521 C CA . GLU A 1 187 ? -6.948 2.825 25.339 1.00 93.06 187 GLU A CA 1
ATOM 1522 C C . GLU A 1 187 ? -5.974 1.879 24.630 1.00 93.06 187 GLU A C 1
ATOM 1524 O O . GLU A 1 187 ? -6.076 1.651 23.422 1.00 93.06 187 GLU A O 1
ATOM 1529 N N . THR A 1 188 ? -5.045 1.282 25.374 1.00 93.81 188 THR A N 1
ATOM 1530 C CA . THR A 1 188 ? -4.104 0.302 24.824 1.00 93.81 188 THR A CA 1
ATOM 1531 C C . THR A 1 188 ? -4.054 -0.962 25.665 1.00 93.81 188 THR A C 1
ATOM 1533 O O . THR A 1 188 ? -4.237 -0.931 26.880 1.00 93.81 188 THR A O 1
ATOM 1536 N N . ALA A 1 189 ? -3.826 -2.098 25.010 1.00 90.81 189 ALA A N 1
ATOM 1537 C CA . ALA A 1 189 ? -3.646 -3.381 25.672 1.00 90.81 189 ALA A CA 1
ATOM 1538 C C . ALA A 1 189 ? -2.568 -4.215 24.975 1.00 90.81 189 ALA A C 1
ATOM 1540 O O . ALA A 1 189 ? -2.381 -4.151 23.756 1.00 90.81 189 ALA A O 1
ATOM 1541 N N . ASN A 1 190 ? -1.867 -5.035 25.756 1.00 89.19 190 ASN A N 1
ATOM 1542 C CA . ASN A 1 190 ? -0.966 -6.027 25.192 1.00 89.19 190 ASN A CA 1
ATOM 1543 C C . ASN A 1 190 ? -1.782 -7.183 24.599 1.00 89.19 190 ASN A C 1
ATOM 1545 O O . ASN A 1 190 ? -2.753 -7.636 25.201 1.00 89.19 190 ASN A O 1
ATOM 1549 N N . LEU A 1 191 ? -1.369 -7.685 23.436 1.00 84.06 191 LEU A N 1
ATOM 1550 C CA . LEU A 1 191 ? -2.031 -8.803 22.764 1.00 84.06 191 LEU A CA 1
ATOM 1551 C C . LEU A 1 191 ? -2.121 -10.062 23.642 1.00 84.06 191 LEU A C 1
ATOM 1553 O O . LEU A 1 191 ? -3.121 -10.767 23.582 1.00 84.06 191 LEU A O 1
ATOM 1557 N N . HIS A 1 192 ? -1.115 -10.336 24.476 1.00 79.50 192 HIS A N 1
ATOM 1558 C CA . HIS A 1 192 ? -1.096 -11.522 25.338 1.00 79.50 192 HIS A CA 1
ATOM 1559 C C . HIS A 1 192 ? -2.123 -11.465 26.474 1.00 79.50 192 HIS A C 1
ATOM 1561 O O . HIS A 1 192 ? -2.610 -12.505 26.909 1.00 79.50 192 HIS A O 1
ATOM 1567 N N . SER A 1 193 ? -2.463 -10.266 26.948 1.00 78.81 193 SER A N 1
ATOM 1568 C CA . SER A 1 193 ? -3.463 -10.050 28.000 1.00 78.81 193 SER A CA 1
ATOM 1569 C C . SER A 1 193 ? -4.812 -9.587 27.449 1.00 78.81 193 SER A C 1
ATOM 1571 O O . SER A 1 193 ? -5.708 -9.236 28.218 1.00 78.81 193 SER A O 1
ATOM 1573 N N . PHE A 1 194 ? -4.963 -9.568 26.124 1.00 78.31 194 PHE A N 1
ATOM 1574 C CA . PHE A 1 194 ? -6.159 -9.065 25.478 1.00 78.31 194 PHE A CA 1
ATOM 1575 C C . PHE A 1 194 ? -7.334 -10.028 25.658 1.00 78.31 194 PHE A C 1
ATOM 1577 O O . PHE A 1 194 ? -7.253 -11.215 25.342 1.00 78.31 194 PHE A O 1
ATOM 1584 N N . ASP A 1 195 ? -8.442 -9.477 26.146 1.00 74.88 195 ASP A N 1
ATOM 1585 C CA . ASP A 1 195 ? -9.725 -10.156 26.254 1.00 74.88 195 ASP A CA 1
ATOM 1586 C C . ASP A 1 195 ? -10.748 -9.389 25.399 1.00 74.88 195 ASP A C 1
ATOM 1588 O O . ASP A 1 195 ? -11.054 -8.230 25.719 1.00 74.88 195 ASP A O 1
ATOM 1592 N N . PRO A 1 196 ? -11.244 -9.972 24.293 1.00 69.19 196 PRO A N 1
ATOM 1593 C CA . PRO A 1 196 ? -12.157 -9.303 23.371 1.00 69.19 196 PRO A CA 1
ATOM 1594 C C . PRO A 1 196 ? -13.577 -9.247 23.956 1.00 69.19 196 PRO A C 1
ATOM 1596 O O . PRO A 1 196 ? -14.488 -9.929 23.507 1.00 69.19 196 PRO A O 1
ATOM 1599 N N . ARG A 1 197 ? -13.780 -8.395 24.966 1.00 66.94 197 ARG A N 1
ATOM 1600 C CA . ARG A 1 197 ? -15.105 -8.104 25.555 1.00 66.94 197 ARG A CA 1
ATOM 1601 C C . ARG A 1 197 ? -15.884 -7.013 24.817 1.00 66.94 197 ARG A C 1
ATOM 1603 O O . ARG A 1 197 ? -16.872 -6.514 25.341 1.00 66.94 197 ARG A O 1
ATOM 1610 N N . GLN A 1 198 ? -15.377 -6.562 23.675 1.00 66.38 198 GLN A N 1
ATOM 1611 C CA . GLN A 1 198 ? -15.913 -5.411 22.956 1.00 66.38 198 GLN A CA 1
ATOM 1612 C C . GLN A 1 198 ? -16.855 -5.841 21.839 1.00 66.38 198 GLN A C 1
ATOM 1614 O O . GLN A 1 198 ? -16.765 -6.952 21.321 1.00 66.38 198 GLN A O 1
ATOM 1619 N N . ASP A 1 199 ? -17.725 -4.915 21.453 1.00 70.69 199 ASP A N 1
ATOM 1620 C CA . ASP A 1 199 ? -18.804 -5.138 20.489 1.00 70.69 199 ASP A CA 1
ATOM 1621 C C . ASP A 1 199 ? -18.283 -5.375 19.056 1.00 70.69 199 ASP A C 1
ATOM 1623 O O . ASP A 1 199 ? -18.993 -5.914 18.205 1.00 70.69 199 ASP A O 1
ATOM 1627 N N . ALA A 1 200 ? -17.046 -4.958 18.761 1.00 84.19 200 ALA A N 1
ATOM 1628 C CA . ALA A 1 200 ? -16.415 -5.182 17.468 1.00 84.19 200 ALA A CA 1
ATOM 1629 C C . ALA A 1 200 ? -14.888 -5.326 17.530 1.00 84.19 200 ALA A C 1
ATOM 1631 O O . ALA A 1 200 ? -14.210 -4.750 18.386 1.00 84.19 200 ALA A O 1
ATOM 1632 N N . LEU A 1 201 ? -14.345 -6.039 16.542 1.00 86.44 201 LEU A N 1
ATOM 1633 C CA . LEU A 1 201 ? -12.922 -6.278 16.336 1.00 86.44 201 LEU A CA 1
ATOM 1634 C C . LEU A 1 201 ? -12.508 -5.835 14.929 1.00 86.44 201 LEU A C 1
ATOM 1636 O O . LEU A 1 201 ? -13.066 -6.286 13.933 1.00 86.44 201 LEU A O 1
ATOM 1640 N N . VAL A 1 202 ? -11.494 -4.980 14.838 1.00 86.88 202 VAL A N 1
ATOM 1641 C CA . VAL A 1 202 ? -10.860 -4.561 13.585 1.00 86.88 202 VAL A CA 1
ATOM 1642 C C . VAL A 1 202 ? -9.442 -5.111 13.551 1.00 86.88 202 VAL A C 1
ATOM 1644 O O . VAL A 1 202 ? -8.677 -4.911 14.492 1.00 86.88 202 VAL A O 1
ATOM 1647 N N . ILE A 1 203 ? -9.064 -5.780 12.468 1.00 85.62 203 ILE A N 1
ATOM 1648 C CA . ILE A 1 203 ? -7.763 -6.441 12.336 1.00 85.62 203 ILE A CA 1
ATOM 1649 C C . ILE A 1 203 ? -6.950 -5.712 11.274 1.00 85.62 203 ILE A C 1
ATOM 1651 O O . ILE A 1 203 ? -7.302 -5.718 10.104 1.00 85.62 203 ILE A O 1
ATOM 1655 N N . ALA A 1 204 ? -5.866 -5.061 11.688 1.00 82.31 204 ALA A N 1
ATOM 1656 C CA . ALA A 1 204 ? -5.001 -4.235 10.845 1.00 82.31 204 ALA A CA 1
ATOM 1657 C C . ALA A 1 204 ? -3.520 -4.646 10.958 1.00 82.31 204 ALA A C 1
ATOM 1659 O O . ALA A 1 204 ? -2.616 -3.823 10.789 1.00 82.31 204 ALA A O 1
ATOM 1660 N N . ALA A 1 205 ? -3.260 -5.911 11.294 1.00 75.12 205 ALA A N 1
ATOM 1661 C CA . ALA A 1 205 ? -1.921 -6.478 11.406 1.00 75.12 205 ALA A CA 1
ATOM 1662 C C . ALA A 1 205 ? -1.916 -7.968 11.030 1.00 75.12 205 ALA A C 1
ATOM 1664 O O . ALA A 1 205 ? -2.934 -8.632 11.219 1.00 75.12 205 ALA A O 1
ATOM 1665 N N . PRO A 1 206 ? -0.776 -8.514 10.564 1.00 66.88 206 PRO A N 1
ATOM 1666 C CA . PRO A 1 206 ? -0.605 -9.943 10.308 1.00 66.88 206 PRO A CA 1
ATOM 1667 C C . PRO A 1 206 ? -0.473 -10.690 11.642 1.00 66.88 206 PRO A C 1
ATOM 1669 O O . PRO A 1 206 ? 0.619 -11.034 12.095 1.00 66.88 206 PRO A O 1
ATOM 1672 N N . VAL A 1 207 ? -1.595 -10.850 12.334 1.00 67.44 207 VAL A N 1
ATOM 1673 C CA . VAL A 1 207 ? -1.692 -11.581 13.598 1.00 67.44 207 VAL A CA 1
ATOM 1674 C C . VAL A 1 207 ? -2.490 -12.849 13.340 1.00 67.44 207 VAL A C 1
ATOM 1676 O O . VAL A 1 207 ? -3.499 -12.787 12.638 1.00 67.44 207 VAL A O 1
ATOM 1679 N N . ALA A 1 208 ? -2.061 -13.984 13.896 1.00 64.62 208 ALA A N 1
ATOM 1680 C CA . ALA A 1 208 ? -2.905 -15.172 13.963 1.00 64.62 208 ALA A CA 1
ATOM 1681 C C . ALA A 1 208 ? -4.087 -14.850 14.883 1.00 64.62 208 ALA A C 1
ATOM 1683 O O . ALA A 1 208 ? -3.893 -14.461 16.036 1.00 64.62 208 ALA A O 1
ATOM 1684 N N . VAL A 1 209 ? -5.303 -14.943 14.353 1.00 64.88 209 VAL A N 1
ATOM 1685 C CA . VAL A 1 209 ? -6.524 -14.574 15.087 1.00 64.88 209 VAL A CA 1
ATOM 1686 C C . VAL A 1 209 ? -7.149 -15.815 15.712 1.00 64.88 209 VAL A C 1
ATOM 1688 O O . VAL A 1 209 ? -7.891 -15.690 16.676 1.00 64.88 209 VAL A O 1
ATOM 1691 N N . GLN A 1 210 ? -6.772 -17.011 15.250 1.00 65.88 210 GLN A N 1
ATOM 1692 C CA . GLN A 1 210 ? -7.198 -18.311 15.769 1.00 65.88 210 GLN A CA 1
ATOM 1693 C C . GLN A 1 210 ? -7.109 -18.421 17.304 1.00 65.88 210 GLN A C 1
ATOM 1695 O O . GLN A 1 210 ? -8.072 -18.893 17.899 1.00 65.88 210 GLN A O 1
ATOM 1700 N N . PRO A 1 211 ? -6.058 -17.924 17.994 1.00 64.19 211 PRO A N 1
ATOM 1701 C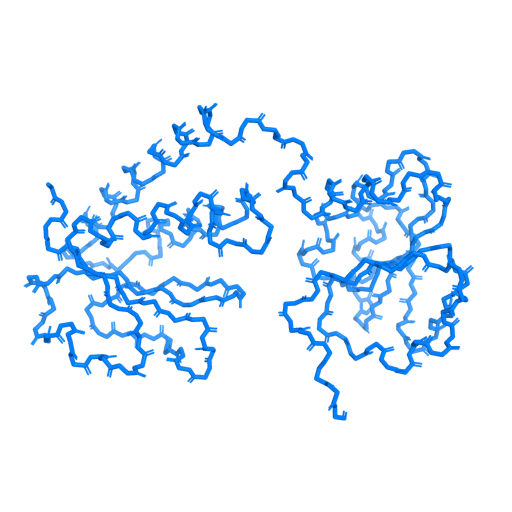 CA . PRO A 1 211 ? -6.001 -17.976 19.460 1.00 64.19 211 PRO A CA 1
ATOM 1702 C C . PRO A 1 211 ? -7.020 -17.063 20.162 1.00 64.19 211 PRO A C 1
ATOM 1704 O O . PRO A 1 211 ? -7.319 -17.247 21.340 1.00 64.19 211 PRO A O 1
ATOM 1707 N N . VAL A 1 212 ? -7.520 -16.046 19.458 1.00 65.06 212 VAL A N 1
ATOM 1708 C CA . VAL A 1 212 ? -8.429 -15.019 19.986 1.00 65.06 212 VAL A CA 1
ATOM 1709 C C . VAL A 1 212 ? -9.874 -15.279 19.546 1.00 65.06 212 VAL A C 1
ATOM 1711 O O . VAL A 1 212 ? -10.789 -14.912 20.274 1.00 65.06 212 VAL A O 1
ATOM 1714 N N . MET A 1 213 ? -10.083 -15.966 18.414 1.00 65.62 213 MET A N 1
ATOM 1715 C CA . MET A 1 213 ? -11.394 -16.290 17.832 1.00 65.62 213 MET A CA 1
ATOM 1716 C C . MET A 1 213 ? -12.377 -16.929 18.828 1.00 65.62 213 MET A C 1
ATOM 1718 O O . MET A 1 213 ? -13.486 -16.414 18.927 1.00 65.62 213 MET A O 1
ATOM 1722 N N . PRO A 1 214 ? -12.003 -17.944 19.638 1.00 63.66 214 PRO A N 1
ATOM 1723 C CA . PRO A 1 214 ? -12.923 -18.557 20.604 1.00 63.66 214 PRO A CA 1
ATOM 1724 C C . PRO A 1 214 ? -13.388 -17.615 21.720 1.00 63.66 214 PRO A C 1
ATOM 1726 O O . PRO A 1 214 ? -14.301 -17.945 22.468 1.00 63.66 214 PRO A O 1
ATOM 1729 N N . ARG A 1 215 ? -12.704 -16.479 21.896 1.00 64.56 215 ARG A N 1
ATOM 1730 C CA . ARG A 1 215 ? -12.969 -15.508 22.965 1.00 64.56 215 ARG A CA 1
ATOM 1731 C C . ARG A 1 215 ? -13.823 -14.344 22.477 1.00 64.56 215 ARG A C 1
ATOM 1733 O O . ARG A 1 215 ? -14.324 -13.589 23.305 1.00 64.56 215 ARG A O 1
ATOM 1740 N N . ILE A 1 216 ? -13.954 -14.173 21.161 1.00 65.94 216 ILE A N 1
ATOM 1741 C CA . ILE A 1 216 ? -14.803 -13.146 20.564 1.00 65.94 216 ILE A CA 1
ATOM 1742 C C . ILE A 1 216 ? -16.254 -13.535 20.846 1.00 65.94 216 ILE A C 1
ATOM 1744 O O . ILE A 1 216 ? -16.649 -14.668 20.591 1.00 65.94 216 ILE A O 1
ATOM 1748 N N . ALA A 1 217 ? -17.044 -12.607 21.387 1.00 61.38 217 ALA A N 1
ATOM 1749 C CA . ALA A 1 217 ? -18.464 -12.853 21.602 1.00 61.38 217 ALA A CA 1
ATOM 1750 C C . ALA A 1 217 ? -19.152 -13.217 20.273 1.00 61.38 217 ALA A C 1
ATOM 1752 O O . ALA A 1 217 ? -18.905 -12.558 19.264 1.00 61.38 217 ALA A O 1
ATOM 1753 N N . ASP A 1 218 ? -20.071 -14.189 20.290 1.00 60.91 218 ASP A N 1
ATOM 1754 C CA . ASP A 1 218 ? -20.789 -14.683 19.097 1.00 60.91 218 ASP A CA 1
ATOM 1755 C C . ASP A 1 218 ? -21.480 -13.580 18.264 1.00 60.91 218 ASP A C 1
ATOM 1757 O O . ASP A 1 218 ? -21.798 -13.782 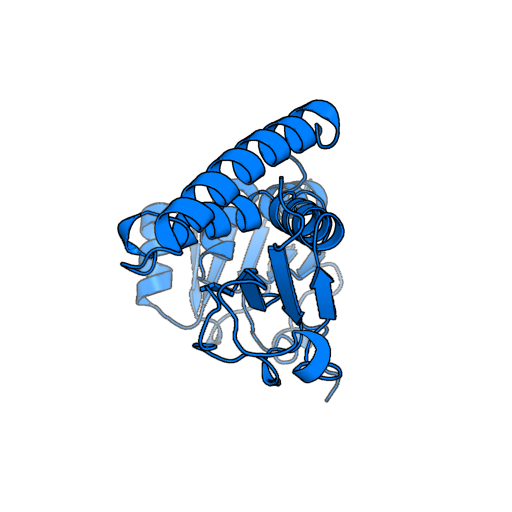17.095 1.00 60.91 218 ASP A O 1
ATOM 1761 N N . GLN A 1 219 ? -21.723 -12.401 18.849 1.00 58.69 219 GLN A N 1
ATOM 1762 C CA . GLN A 1 219 ? -22.392 -11.261 18.209 1.00 58.69 219 GLN A CA 1
ATOM 1763 C C . GLN A 1 219 ? -21.445 -10.128 17.778 1.00 58.69 219 GLN A C 1
ATOM 1765 O O . GLN A 1 219 ? -21.911 -9.096 17.292 1.00 58.69 219 GLN A O 1
ATOM 1770 N N . ALA A 1 220 ? -20.132 -10.267 17.972 1.00 73.81 220 ALA A N 1
ATOM 1771 C CA . ALA A 1 220 ? -19.197 -9.187 17.688 1.00 73.81 220 ALA A CA 1
ATOM 1772 C C . ALA A 1 220 ? -18.993 -8.984 16.178 1.00 73.81 220 ALA A C 1
ATOM 1774 O O . ALA A 1 220 ? -18.821 -9.931 15.408 1.00 73.81 220 ALA A O 1
ATOM 1775 N N . ILE A 1 221 ? -18.944 -7.724 15.744 1.00 81.50 221 ILE A N 1
ATOM 1776 C CA . ILE A 1 221 ? -18.652 -7.390 14.345 1.00 81.50 221 ILE A CA 1
ATOM 1777 C C . ILE A 1 221 ? -17.145 -7.512 14.105 1.00 81.50 221 ILE A C 1
ATOM 1779 O O . ILE A 1 221 ? -16.366 -6.755 14.683 1.00 81.50 221 ILE A O 1
ATOM 1783 N N . ILE A 1 222 ? -16.728 -8.411 13.211 1.00 84.00 222 ILE A N 1
ATOM 1784 C CA . ILE A 1 222 ? -15.320 -8.563 12.818 1.00 84.00 222 ILE A CA 1
ATOM 1785 C C . ILE A 1 222 ? -15.081 -7.897 11.461 1.00 84.00 222 ILE A C 1
ATOM 1787 O O . ILE A 1 222 ? -15.764 -8.178 10.475 1.00 84.00 222 ILE A O 1
ATOM 1791 N N . ILE A 1 223 ? -14.086 -7.016 11.405 1.00 84.44 223 ILE A N 1
ATOM 1792 C CA . ILE A 1 223 ? -13.606 -6.379 10.179 1.00 84.44 223 ILE A CA 1
ATOM 1793 C C . ILE A 1 223 ? -12.133 -6.723 10.014 1.00 84.44 223 ILE A C 1
ATOM 1795 O O . ILE A 1 223 ? -11.282 -6.223 10.748 1.00 84.44 223 ILE A O 1
ATOM 1799 N N . ASP A 1 224 ? -11.833 -7.564 9.034 1.00 83.06 224 ASP A N 1
ATOM 1800 C CA . ASP A 1 224 ? -10.471 -7.994 8.755 1.00 83.06 224 ASP A CA 1
ATOM 1801 C C . ASP A 1 224 ? -9.882 -7.212 7.576 1.00 83.06 224 ASP A C 1
ATOM 1803 O O . ASP A 1 224 ? -10.392 -7.274 6.457 1.00 83.06 224 ASP A O 1
ATOM 1807 N N . PHE A 1 225 ? -8.825 -6.443 7.836 1.00 79.69 225 PHE A N 1
ATOM 1808 C CA . PHE A 1 225 ? -8.045 -5.743 6.814 1.00 79.69 225 PHE A CA 1
ATOM 1809 C C . PHE A 1 225 ? -6.753 -6.475 6.451 1.00 79.69 225 PHE A C 1
ATOM 1811 O O . PHE A 1 225 ? -5.927 -5.915 5.731 1.00 79.69 225 PHE A O 1
ATOM 1818 N N . ARG A 1 226 ? -6.544 -7.704 6.939 1.00 72.12 226 ARG A N 1
ATOM 1819 C CA . ARG A 1 226 ? -5.416 -8.533 6.513 1.00 72.12 226 ARG A CA 1
ATOM 1820 C C . ARG A 1 226 ? -5.564 -8.916 5.043 1.00 72.12 226 ARG A C 1
ATOM 1822 O O . ARG A 1 226 ? -6.657 -9.124 4.516 1.00 72.12 226 ARG A O 1
ATOM 1829 N N . GLU A 1 227 ? -4.417 -8.980 4.380 1.00 59.78 227 GLU A N 1
ATOM 1830 C CA . GLU A 1 227 ? -4.336 -9.263 2.951 1.00 59.78 227 GLU A CA 1
ATOM 1831 C C . GLU A 1 227 ? -4.251 -10.770 2.652 1.00 59.78 227 GLU A C 1
ATOM 1833 O O . GLU A 1 227 ? -4.629 -11.172 1.561 1.00 59.78 227 GLU A O 1
ATOM 1838 N N . ASP A 1 228 ? -3.916 -11.633 3.612 1.00 50.84 228 ASP A N 1
ATOM 1839 C CA . ASP A 1 228 ? -4.069 -13.084 3.439 1.00 50.84 228 ASP A CA 1
ATOM 1840 C C . ASP A 1 228 ? -5.402 -13.552 4.041 1.00 50.84 228 ASP A C 1
ATOM 1842 O O . ASP A 1 228 ? -5.701 -13.195 5.189 1.00 50.84 228 ASP A O 1
ATOM 1846 N N . PRO A 1 229 ? -6.231 -14.327 3.306 1.00 38.28 229 PRO A N 1
ATOM 1847 C CA . PRO A 1 229 ? -7.275 -15.099 3.966 1.00 38.28 229 PRO A CA 1
ATOM 1848 C C . PRO A 1 229 ? -6.591 -15.988 5.004 1.00 38.28 229 PRO A C 1
ATOM 1850 O O . PRO A 1 229 ? -5.455 -16.410 4.792 1.00 38.28 229 PRO A O 1
ATOM 1853 N N . LEU A 1 230 ? -7.258 -16.226 6.135 1.00 37.69 230 LEU A N 1
ATOM 1854 C CA . LEU A 1 230 ? -6.836 -17.239 7.100 1.00 37.69 230 LEU A CA 1
ATOM 1855 C C . LEU A 1 230 ? -6.424 -18.480 6.301 1.00 37.69 230 LEU A C 1
ATOM 1857 O O . LEU A 1 230 ? -7.268 -19.106 5.667 1.00 37.69 230 LEU A O 1
ATOM 1861 N N . SER A 1 231 ? -5.125 -18.771 6.248 1.00 29.56 231 SER A N 1
ATOM 1862 C CA . SER A 1 231 ? -4.681 -20.098 5.878 1.00 29.56 231 SER A CA 1
ATOM 1863 C C . SER A 1 231 ? -5.260 -20.986 6.967 1.00 29.56 231 SER A C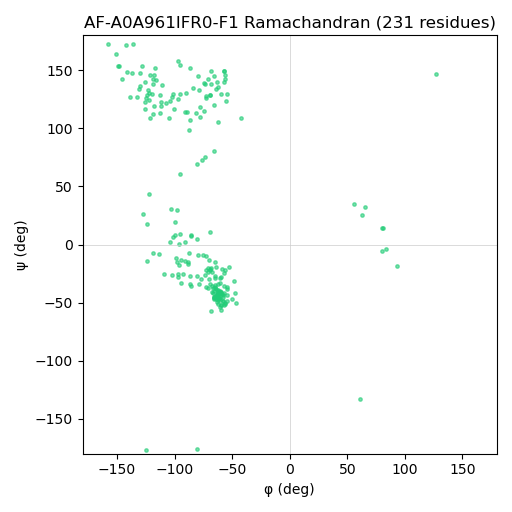 1
ATOM 1865 O O . SER A 1 231 ? -4.851 -20.893 8.128 1.00 29.56 231 SER A O 1
ATOM 1867 N N . ASP A 1 232 ? -6.303 -21.725 6.606 1.00 28.91 232 ASP A N 1
ATOM 1868 C CA . ASP A 1 232 ? -6.777 -22.864 7.370 1.00 28.91 232 ASP A CA 1
ATOM 1869 C C . ASP A 1 232 ? -5.674 -23.927 7.302 1.00 28.91 232 ASP A C 1
ATOM 1871 O O . ASP A 1 232 ? -5.711 -24.825 6.466 1.00 28.91 232 ASP A O 1
ATOM 1875 N N . GLU A 1 233 ? -4.655 -23.766 8.145 1.00 29.55 233 GLU A N 1
ATOM 1876 C CA . GLU A 1 233 ? -3.741 -24.827 8.572 1.00 29.55 233 GLU A CA 1
ATOM 1877 C C . GLU A 1 233 ? -3.562 -24.755 10.092 1.00 29.55 233 GLU A C 1
ATOM 1879 O O . GLU A 1 233 ? -3.233 -23.660 10.612 1.00 29.55 233 GLU A O 1
#

Sequence (233 aa):
MWSNLVVLHTEDKSQSVGELPGYFAWQTCMRSVYVGDARLNGKNPYDFKGRFEIYTGYAAYRALLEIISGMRSRLFGETEVLAQFKERFKATNLPDTAFRAYLIQLHDQLVADCKYIRTHYLTHRGEQSYGGLAHRRLKGVRSVSLLGTGQLAEKVIPWLQKENRNVRVVGRNPERLEHLRERFGVETANLHSFDPRQDALVIAAPVAVQPVMPRIADQAIIIDFREDPLSDE

Secondary structure (DSSP, 8-state):
--TTEEEEEES-GGG--S-BTTEEEEE-SS-EEEEEETTT-SS-GGGGBTTBEEEEHHHHHHHHHHHHTTTTSSSTT-SHHHHHHHHHTSTTTS-SSTHHHHHHHHHHHHHHHHHHHHHHT---TTSSSHHHHHHHHTTT--EEEEE--SHHHHHHHHHHTGGG-EEEEEES-HHHHHHHHHHH--EEEEGGG----SSEEEE-S----TTTGGGS-TTPEEEE--SS-----

Solvent-accessible surface area (backbone atoms only — not comparable to full-atom values): 13187 Å² total; per-residue (Å²): 138,47,66,47,30,31,29,40,35,35,63,54,70,90,67,55,68,86,77,50,95,64,37,52,69,50,74,57,96,66,37,38,37,32,44,33,38,59,88,73,27,95,58,66,76,72,78,46,59,92,66,36,52,77,30,52,14,63,56,19,54,48,51,49,44,37,44,42,40,8,65,73,38,94,57,57,50,23,64,63,52,36,51,54,49,54,61,56,66,32,78,90,66,47,63,98,50,87,62,34,64,57,51,50,55,51,47,55,50,49,54,52,52,33,52,50,48,44,62,77,74,50,70,68,77,72,53,36,40,75,22,33,45,50,37,65,76,45,64,93,52,58,33,36,36,33,39,28,72,43,74,62,29,68,63,24,47,72,35,53,41,51,92,78,22,50,41,34,39,27,30,86,55,64,69,54,43,49,53,47,26,74,74,67,75,39,49,67,44,49,55,93,77,60,72,56,85,42,54,22,41,37,33,42,41,101,61,86,52,74,89,50,51,86,56,46,51,98,81,41,48,76,47,77,66,52,89,68,75,83,73,92,121